Protein AF-0000000086187972 (afdb_homodimer)

Nearest PDB structures (foldseek):
  4a12-assembly1_B  TM=7.871E-01  e=2.211E-07  Staphylococcus aureus
  4a0y-assembly1_B-2  TM=8.046E-01  e=3.165E-07  Staphylococcus aureus
  4a0z-assembly1_B  TM=7.821E-01  e=4.810E-07  Staphylococcus aureus
  3hm0-assembly1_C  TM=7.017E-01  e=1.792E-06  Bartonella henselae
  7qv0-assembly1_A-2  TM=6.941E-01  e=5.254E-06  Candidatus Scalindua brodae

Secondary structure (DSSP, 8-state):
-PPPGGGGS-GGGTT-TTT-TT-TTS-----EEETTEEEEEE---TTSBSSTTBB-HHHHHHHHHHHHHHHHHHHHHHHTT--TTPSSP--EEEEEEEEEE-SPPBTTS-EEEEEEEEEE-SSEEEEEEEEEETTEEEEEEEEEEEEPPGGGT--/-PPPGGGGS-GGGTT-TTT-TT-TTS-----EEETTEEEEEE---TTSBSSTTBB-HHHHHHHHHHHHHHHHHHHHHHHTT--TTPSSP--EEEEEEEEEE-SPPBTTS-EEEEEEEEEE-SSEEEEEEEEEETTEEEEEEEEEEEEPPGGGT--

Organism: NCBI:txid1656884

Radius of gyration: 18.84 Å; Cα contacts (8 Å, |Δi|>4): 802; chains: 2; bounding box: 42×58×38 Å

pLDDT: mean 95.52, std 7.9, range [48.72, 98.94]

Foldseek 3Di:
DDFFLLVQDDLLPLQDQAQRPPPPNHQNWGWDDDDQKIKTKGADDPVQDDPPFFGPVVNVQSNCQVNFQSRLQVVLCVVVVHDRNDPPGFGKHFPDKDKDFAATHGHGAMKMKIKHFPDHDNFWTKIKIFIDDVPDTGMIMITIIGGDDPVVRPD/DDFFLLVLDDLLPLQDQAQRPPPPNHQNWGWDDDDQKIKTKGADDPVQDDPPFFGDVVVVQSNCQVNFQSRLQVVLCVVVVHDRNDPPRFGKHFPDKDKDFAATHGHGAMKMKIKHFPDHDNFWTKIKIFIDDVPDTGMIMITIIGGDDPVVRPD

Sequence (310 aa):
MSDAVQDHYPDETAWCYGCGRLNADGLHVQSRWESDESVARHTPDDKYIAIPGFVYGGLLASLIDCHGTGTAALAAYRAAGREPGTQPPLRFVTASLQVDFLAPTPLGVELVLRARPVEVKERKVVSEIELFAGDQVTVRGRVVAVLAPDAMFERMSDAVQDHYPDETAWCYGCGRLNADGLHVQSRWESDESVARHTPDDKYIAIPGFVYGGLLASLIDCHGTGTAALAAYRAAGREPGTQPPLRFVTASLQVDFLAPTPLGVELVLRARPVEVKERKVVSEIELFAGDQVTVRGRVVAVLAPDAMFER

Solvent-accessible surface area (backbone atoms only — not comparable to full-atom values): 15867 Å² total; per-residue (Å²): 128,67,70,36,52,47,78,42,46,55,78,82,55,17,38,14,21,49,33,8,77,70,26,90,86,33,69,49,47,42,29,21,67,57,85,85,28,30,38,31,65,48,62,60,59,79,71,50,20,25,40,88,65,23,43,24,63,35,57,55,50,22,52,48,50,47,44,32,28,38,42,37,25,53,51,49,26,55,76,69,74,44,61,83,60,47,82,77,74,69,49,43,40,65,43,32,41,36,37,37,47,72,42,90,39,66,53,78,44,62,31,40,36,42,34,35,76,77,40,83,51,96,55,37,25,32,28,41,34,40,30,23,53,78,92,41,70,22,33,40,32,38,29,36,24,30,56,53,60,68,74,76,67,66,114,129,66,70,36,52,47,78,43,47,55,78,82,55,18,37,14,21,50,34,8,75,70,25,90,84,33,68,49,46,42,29,22,67,56,87,85,28,30,40,32,63,48,63,60,59,79,70,48,19,24,39,88,65,23,44,24,64,33,58,56,51,21,52,48,51,47,43,33,29,38,42,36,25,52,50,49,26,56,76,68,72,44,60,82,61,48,83,79,74,68,51,45,42,66,42,32,43,37,38,36,50,73,44,89,40,66,51,76,44,63,32,41,35,41,32,35,78,79,41,82,51,96,54,38,26,33,27,41,34,42,33,24,54,77,93,41,70,21,35,37,32,38,28,36,24,30,56,54,59,66,72,77,67,67,111

InterPro domains:
  IPR006683 Thioesterase domain [PF03061] (53-138)
  IPR029069 HotDog domain superfamily [SSF54637] (6-144)

Structure (mmCIF, N/CA/C/O backbone):
data_AF-0000000086187972-model_v1
#
loop_
_entity.id
_entity.type
_entity.pdbx_description
1 polymer 'PaaI family thioesterase'
#
loop_
_atom_site.group_PDB
_atom_site.id
_atom_site.type_symbol
_atom_site.label_atom_id
_atom_site.label_alt_id
_atom_site.label_comp_id
_atom_site.label_asym_id
_atom_site.label_entity_id
_atom_site.label_seq_id
_atom_site.pdbx_PDB_ins_code
_atom_site.Cartn_x
_at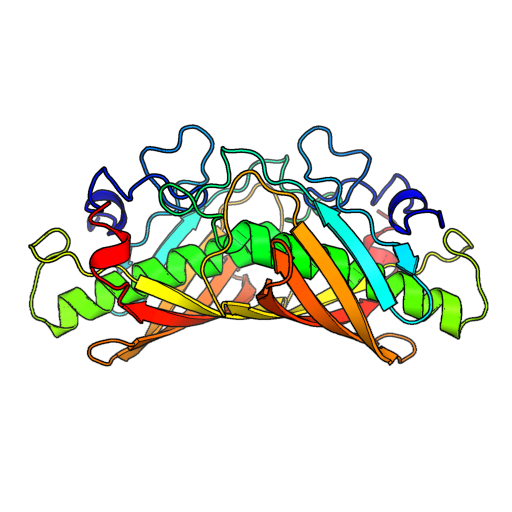om_site.Cartn_y
_atom_site.Cartn_z
_atom_site.occupancy
_atom_site.B_iso_or_equiv
_atom_site.auth_seq_id
_atom_site.auth_comp_id
_atom_site.auth_asym_id
_atom_site.auth_atom_id
_atom_site.pdbx_PDB_model_num
ATOM 1 N N . MET A 1 1 ? 11.031 -18.75 -19.562 1 53.09 1 MET A N 1
ATOM 2 C CA . MET A 1 1 ? 10.633 -18.141 -18.297 1 53.09 1 MET A CA 1
ATOM 3 C C . MET A 1 1 ? 9.273 -18.672 -17.844 1 53.09 1 MET A C 1
ATOM 5 O O . MET A 1 1 ? 8.406 -18.953 -18.688 1 53.09 1 MET A O 1
ATOM 9 N N . SER A 1 2 ? 9.18 -19.156 -16.578 1 73.06 2 SER A N 1
ATOM 10 C CA . SER A 1 2 ? 7.926 -19.719 -16.094 1 73.06 2 SER A CA 1
ATOM 11 C C . SER A 1 2 ? 6.773 -18.734 -16.25 1 73.06 2 SER A C 1
ATOM 13 O O . SER A 1 2 ? 6.992 -17.531 -16.312 1 73.06 2 SER A O 1
ATOM 15 N N . ASP A 1 3 ? 5.598 -19.188 -16.547 1 90.69 3 ASP A N 1
ATOM 16 C CA . ASP A 1 3 ? 4.387 -18.375 -16.609 1 90.69 3 ASP A CA 1
ATOM 17 C C . ASP A 1 3 ? 4.148 -17.641 -15.289 1 90.69 3 ASP A C 1
ATOM 19 O O . ASP A 1 3 ? 4.562 -18.109 -14.227 1 90.69 3 ASP A O 1
ATOM 23 N N . ALA A 1 4 ? 3.676 -16.422 -15.406 1 97.75 4 ALA A N 1
ATOM 24 C CA . ALA A 1 4 ? 3.225 -15.742 -14.195 1 97.75 4 ALA A CA 1
ATOM 25 C C . ALA A 1 4 ? 1.971 -16.391 -13.625 1 97.75 4 ALA A C 1
ATOM 27 O O . ALA A 1 4 ? 1.079 -16.797 -14.375 1 97.75 4 ALA A O 1
ATOM 28 N N . VAL A 1 5 ? 1.931 -16.5 -12.375 1 98.06 5 VAL A N 1
ATOM 29 C CA . VAL A 1 5 ? 0.776 -17.156 -11.758 1 98.06 5 VAL A CA 1
ATOM 30 C C . VAL A 1 5 ? -0.495 -16.375 -12.109 1 98.06 5 VAL A C 1
ATOM 32 O O . VAL A 1 5 ? -1.563 -16.969 -12.266 1 98.06 5 VAL A O 1
ATOM 35 N N . GLN A 1 6 ? -0.402 -15.031 -12.312 1 97.69 6 GLN A N 1
ATOM 36 C CA . GLN A 1 6 ? -1.549 -14.172 -12.586 1 97.69 6 GLN A CA 1
ATOM 37 C C . GLN A 1 6 ? -2.158 -14.484 -13.953 1 97.69 6 GLN A C 1
ATOM 39 O O . GLN A 1 6 ? -3.33 -14.188 -14.195 1 97.69 6 GLN A O 1
ATOM 44 N N . ASP A 1 7 ? -1.386 -15.062 -14.805 1 96.75 7 ASP A N 1
ATOM 45 C CA . ASP A 1 7 ? -1.878 -15.453 -16.125 1 96.75 7 ASP A CA 1
ATOM 46 C C . ASP A 1 7 ? -2.92 -16.562 -16.016 1 96.75 7 ASP A C 1
ATOM 48 O O . ASP A 1 7 ? -3.688 -16.797 -16.953 1 96.75 7 ASP A O 1
ATOM 52 N N . HIS A 1 8 ? -2.914 -17.219 -14.883 1 96.12 8 HIS A N 1
ATOM 53 C CA . HIS A 1 8 ? -3.764 -18.391 -14.727 1 96.12 8 HIS A CA 1
ATOM 54 C C . HIS A 1 8 ? -4.98 -18.078 -13.859 1 96.12 8 HIS A C 1
ATOM 56 O O . HIS A 1 8 ? -5.801 -18.953 -13.594 1 96.12 8 HIS A O 1
ATOM 62 N N . TYR A 1 9 ? -5.039 -16.859 -13.336 1 94.69 9 TYR A N 1
ATOM 63 C CA . TYR A 1 9 ? -6.223 -16.5 -12.57 1 94.69 9 TYR A CA 1
ATOM 64 C C . TYR A 1 9 ? -7.477 -16.578 -13.43 1 94.69 9 TYR A C 1
ATOM 66 O O . TYR A 1 9 ? -7.461 -16.172 -14.594 1 94.69 9 TYR A O 1
ATOM 74 N N . PRO A 1 10 ? -8.578 -17.094 -12.852 1 93 10 PRO A N 1
ATOM 75 C CA . PRO A 1 10 ? -9.828 -17.047 -13.602 1 93 10 PRO A CA 1
ATOM 76 C C . PRO A 1 10 ? -10.211 -15.633 -14.023 1 93 10 PRO A C 1
ATOM 78 O O . PRO A 1 10 ? -9.906 -14.672 -13.312 1 93 10 PRO A O 1
ATOM 81 N N . ASP A 1 11 ? -10.898 -15.555 -15.141 1 93.44 11 ASP A N 1
ATOM 82 C CA . ASP A 1 11 ? -11.266 -14.25 -15.688 1 93.44 11 ASP A CA 1
ATOM 83 C C . ASP A 1 11 ? -12.086 -13.453 -14.68 1 93.44 11 ASP A C 1
ATOM 85 O O . ASP A 1 11 ? -11.953 -12.234 -14.586 1 93.44 11 ASP A O 1
ATOM 89 N N . GLU A 1 12 ? -12.883 -14.125 -13.891 1 90.69 12 GLU A N 1
ATOM 90 C CA . GLU A 1 12 ? -13.789 -13.484 -12.945 1 90.69 12 GLU A CA 1
ATOM 91 C C . GLU A 1 12 ? -13.023 -12.727 -11.867 1 90.69 12 GLU A C 1
ATOM 93 O O . GLU A 1 12 ? -13.555 -11.797 -11.266 1 90.69 12 GLU A O 1
ATOM 98 N N . THR A 1 13 ? -11.734 -13.125 -11.68 1 90.88 13 THR A N 1
ATOM 99 C CA . THR A 1 13 ? -10.992 -12.531 -10.57 1 90.88 13 THR A CA 1
ATOM 100 C C . THR A 1 13 ? -9.695 -11.898 -11.07 1 90.88 13 THR A C 1
ATOM 102 O O . THR A 1 13 ? -8.797 -11.609 -10.281 1 90.88 13 THR A O 1
ATOM 105 N N . ALA A 1 14 ? -9.562 -11.789 -12.375 1 95.81 14 ALA A N 1
ATOM 106 C CA . ALA A 1 14 ? -8.328 -11.258 -12.953 1 95.81 14 ALA A CA 1
ATOM 107 C C . ALA A 1 14 ? -8.453 -9.766 -13.242 1 95.81 14 ALA A C 1
ATOM 109 O O . ALA A 1 14 ? -8.031 -9.289 -14.297 1 95.81 14 ALA A O 1
ATOM 110 N N . TRP A 1 15 ? -9.07 -9.008 -12.258 1 96.62 15 TRP A N 1
ATOM 111 C CA . TRP A 1 15 ? -9.391 -7.605 -12.484 1 96.62 15 TRP A CA 1
ATOM 112 C C . TRP A 1 15 ? -8.672 -6.711 -11.484 1 96.62 15 TRP A C 1
ATOM 114 O O . TRP A 1 15 ? -8.781 -5.484 -11.539 1 96.62 15 TRP A O 1
ATOM 124 N N . CYS A 1 16 ? -7.891 -7.281 -10.625 1 98.06 16 CYS A N 1
ATOM 125 C CA . CYS A 1 16 ? -7.207 -6.516 -9.594 1 98.06 16 CYS A CA 1
ATOM 126 C C . CYS A 1 16 ? -6.371 -5.398 -10.195 1 98.06 16 CYS A C 1
ATOM 128 O O . CYS A 1 16 ? -5.641 -5.617 -11.164 1 98.06 16 CYS A O 1
ATOM 130 N N . TYR A 1 17 ? -6.445 -4.191 -9.625 1 98.69 17 TYR A N 1
ATOM 131 C CA . TYR A 1 17 ? -5.645 -3.07 -10.102 1 98.69 17 TYR A CA 1
ATOM 132 C C . TYR A 1 17 ? -4.16 -3.41 -10.086 1 98.69 17 TYR A C 1
ATOM 134 O O . TYR A 1 17 ? -3.412 -3.008 -10.977 1 98.69 17 TYR A O 1
ATOM 142 N N . GLY A 1 18 ? -3.674 -4.129 -9.109 1 98.62 18 GLY A N 1
ATOM 143 C CA . GLY A 1 18 ? -2.266 -4.453 -8.945 1 98.62 18 GLY A CA 1
ATOM 144 C C . GLY A 1 18 ? -1.78 -5.512 -9.914 1 98.62 18 GLY A C 1
ATOM 145 O O . GLY A 1 18 ? -0.731 -5.355 -10.539 1 98.62 18 GLY A O 1
ATOM 146 N N . CYS A 1 19 ? -2.641 -6.578 -10.078 1 98.62 19 CYS A N 1
ATOM 147 C CA . CYS A 1 19 ? -2.035 -7.711 -10.773 1 98.62 19 CYS A CA 1
ATOM 148 C C . CYS A 1 19 ? -3 -8.305 -11.789 1 98.62 19 CYS A C 1
ATOM 150 O O . CYS A 1 19 ? -2.654 -9.25 -12.5 1 98.62 19 CYS A O 1
ATOM 152 N N . GLY A 1 20 ? -4.176 -7.77 -11.922 1 97.88 20 GLY A N 1
ATOM 153 C CA . GLY A 1 20 ? -5.16 -8.336 -12.828 1 97.88 20 GLY A CA 1
ATOM 154 C C . GLY A 1 20 ? -4.848 -8.062 -14.289 1 97.88 20 GLY A C 1
ATOM 155 O O . GLY A 1 20 ? -4.793 -6.91 -14.711 1 97.88 20 GLY A O 1
ATOM 156 N N . ARG A 1 21 ? -4.754 -9.117 -15.023 1 97.06 21 ARG A N 1
ATOM 157 C CA . ARG A 1 21 ? -4.402 -9 -16.438 1 97.06 21 ARG A CA 1
ATOM 158 C C . ARG A 1 21 ? -5.504 -8.297 -17.219 1 97.06 21 ARG A C 1
ATOM 160 O O . ARG A 1 21 ? -5.25 -7.73 -18.281 1 97.06 21 ARG A O 1
ATOM 167 N N . LEU A 1 22 ? -6.73 -8.219 -16.703 1 97.38 22 LEU A N 1
ATOM 168 C CA . LEU A 1 22 ? -7.867 -7.688 -17.453 1 97.38 22 LEU A CA 1
ATOM 169 C C . LEU A 1 22 ? -8.156 -6.246 -17.047 1 97.38 22 LEU A C 1
ATOM 171 O O . LEU A 1 22 ? -9.047 -5.609 -17.625 1 97.38 22 LEU A O 1
ATOM 175 N N . ASN A 1 23 ? -7.441 -5.719 -16.109 1 98.25 23 ASN A N 1
ATOM 176 C CA . ASN A 1 23 ? -7.57 -4.312 -15.742 1 98.25 23 ASN A CA 1
ATOM 177 C C . ASN A 1 23 ? -6.727 -3.416 -16.641 1 98.25 23 ASN A C 1
ATOM 179 O O . ASN A 1 23 ? -5.504 -3.365 -16.516 1 98.25 23 ASN A O 1
ATOM 183 N N . ALA A 1 24 ? -7.359 -2.662 -17.469 1 97.5 24 ALA A N 1
ATOM 184 C CA . ALA A 1 24 ? -6.641 -1.881 -18.469 1 97.5 24 ALA A CA 1
ATOM 185 C C . ALA A 1 24 ? -5.801 -0.787 -17.828 1 97.5 24 ALA A C 1
ATOM 187 O O . ALA A 1 24 ? -4.781 -0.367 -18.375 1 97.5 24 ALA A O 1
ATOM 188 N N . ASP A 1 25 ? -6.145 -0.415 -16.641 1 97.25 25 ASP A N 1
ATOM 189 C CA . ASP A 1 25 ? -5.465 0.682 -15.953 1 97.25 25 ASP A CA 1
ATOM 190 C C . ASP A 1 25 ? -4.461 0.155 -14.93 1 97.25 25 ASP A C 1
ATOM 192 O O . ASP A 1 25 ? -3.766 0.935 -14.273 1 97.25 25 ASP A O 1
ATOM 196 N N . GLY A 1 26 ? -4.402 -1.157 -14.789 1 98.25 26 GLY A N 1
ATOM 197 C CA . GLY A 1 26 ? -3.725 -1.753 -13.648 1 98.25 26 GLY A CA 1
ATOM 198 C C . GLY A 1 26 ? -2.217 -1.797 -13.805 1 98.25 26 GLY A C 1
ATOM 199 O O . GLY A 1 26 ? -1.685 -1.414 -14.852 1 98.25 26 GLY A O 1
ATOM 200 N N . LEU A 1 27 ? -1.518 -2.266 -12.773 1 98.62 27 LEU A N 1
ATOM 201 C CA . LEU A 1 27 ? -0.063 -2.34 -12.695 1 98.62 27 LEU A CA 1
ATOM 202 C C . LEU A 1 27 ? 0.451 -3.617 -13.352 1 98.62 27 LEU A C 1
ATOM 204 O O . LEU A 1 27 ? 1.628 -3.707 -13.711 1 98.62 27 LEU A O 1
ATOM 208 N N . HIS A 1 28 ? -0.329 -4.625 -13.398 1 98.56 28 HIS A N 1
ATOM 209 C CA . HIS A 1 28 ? -0.061 -5.902 -14.047 1 98.56 28 HIS A CA 1
ATOM 210 C C . HIS A 1 28 ? 1.188 -6.562 -13.477 1 98.56 28 HIS A C 1
ATOM 212 O O . HIS A 1 28 ? 2.051 -7.027 -14.227 1 98.56 28 HIS A O 1
ATOM 218 N N . VAL A 1 29 ? 1.239 -6.59 -12.125 1 98.75 29 VAL A N 1
ATOM 219 C CA . VAL A 1 29 ? 2.305 -7.316 -11.445 1 98.75 29 VAL A CA 1
ATOM 220 C C . VAL A 1 29 ? 2.262 -8.789 -11.844 1 98.75 29 VAL A C 1
ATOM 222 O O . VAL A 1 29 ? 1.192 -9.406 -11.859 1 98.75 29 VAL A O 1
ATOM 225 N N . GLN A 1 30 ? 3.428 -9.367 -12.18 1 98.69 30 GLN A N 1
ATOM 226 C CA . GLN A 1 30 ? 3.576 -10.766 -12.57 1 98.69 30 GLN A CA 1
ATOM 227 C C . GLN A 1 30 ? 4.594 -11.477 -11.68 1 98.69 30 GLN A C 1
ATOM 229 O O . GLN A 1 30 ? 5.742 -11.047 -11.578 1 98.69 30 GLN A O 1
ATOM 234 N N . SER A 1 31 ? 4.148 -12.539 -11.039 1 98.75 31 SER A N 1
ATOM 235 C CA . SER A 1 31 ? 4.996 -13.312 -10.141 1 98.75 31 SER A CA 1
ATOM 236 C C . SER A 1 31 ? 5.371 -14.656 -10.758 1 98.75 31 SER A C 1
ATOM 238 O O . SER A 1 31 ? 4.504 -15.406 -11.203 1 98.75 31 SER A O 1
ATOM 240 N N . ARG A 1 32 ? 6.688 -14.898 -10.766 1 98.38 32 ARG A N 1
ATOM 241 C CA . ARG A 1 32 ? 7.219 -16.141 -11.336 1 98.38 32 ARG A CA 1
ATOM 242 C C . ARG A 1 32 ? 8.195 -16.812 -10.375 1 98.38 32 ARG A C 1
ATOM 244 O O . ARG A 1 32 ? 8.906 -16.125 -9.625 1 98.38 32 ARG A O 1
ATOM 251 N N . TRP A 1 33 ? 8.195 -18.188 -10.531 1 97 33 TRP A N 1
ATOM 252 C CA . TRP A 1 33 ? 9.25 -18.891 -9.805 1 97 33 TRP A CA 1
ATOM 253 C C . TRP A 1 33 ? 10.609 -18.672 -10.461 1 97 33 TRP A C 1
ATOM 255 O O . TRP A 1 33 ? 10.727 -18.734 -11.688 1 97 33 TRP A O 1
ATOM 265 N N . GLU A 1 34 ? 11.516 -18.297 -9.727 1 96.06 34 GLU A N 1
ATOM 266 C CA . GLU A 1 34 ? 12.93 -18.469 -10.039 1 96.06 34 GLU A CA 1
ATOM 267 C C . GLU A 1 34 ? 13.633 -19.328 -8.992 1 96.06 34 GLU A C 1
ATOM 269 O O . GLU A 1 34 ? 14.141 -18.812 -7.996 1 96.06 34 GLU A O 1
ATOM 274 N N . SER A 1 35 ? 13.617 -20.609 -9.305 1 90.19 35 SER A N 1
ATOM 275 C CA . SER A 1 35 ? 14.125 -21.594 -8.367 1 90.19 35 SER A CA 1
ATOM 276 C C . SER A 1 35 ? 13.305 -21.609 -7.078 1 90.19 35 SER A C 1
ATOM 278 O O . SER A 1 35 ? 12.133 -21.984 -7.09 1 90.19 35 SER A O 1
ATOM 280 N N . ASP A 1 36 ? 13.891 -21.172 -5.984 1 90.5 36 ASP A N 1
ATOM 281 C CA . ASP A 1 36 ? 13.195 -21.328 -4.711 1 90.5 36 ASP A CA 1
ATOM 282 C C . ASP A 1 36 ? 12.594 -20 -4.254 1 90.5 36 ASP A C 1
ATOM 284 O O . ASP A 1 36 ? 12.008 -19.906 -3.174 1 90.5 36 ASP A O 1
ATOM 288 N N . GLU A 1 37 ? 12.75 -19.016 -5.09 1 97.44 37 GLU A N 1
ATOM 289 C CA . GLU A 1 37 ? 12.109 -17.734 -4.832 1 97.44 37 GLU A CA 1
ATOM 290 C C . GLU A 1 37 ? 11.203 -17.328 -5.992 1 97.44 37 GLU A C 1
ATOM 292 O O . GLU A 1 37 ? 11.344 -1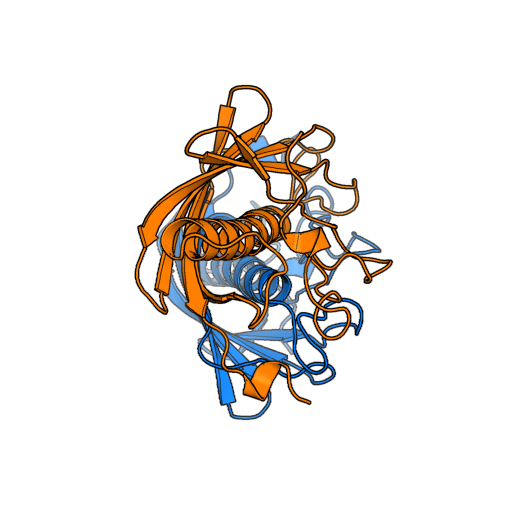7.828 -7.105 1 97.44 37 GLU A O 1
ATOM 297 N N . SER A 1 38 ? 10.234 -16.562 -5.668 1 98.5 38 SER A N 1
ATOM 298 C CA . SER A 1 38 ? 9.484 -15.93 -6.75 1 98.5 38 SER A CA 1
ATOM 299 C C . SER A 1 38 ? 10 -14.523 -7.039 1 98.5 38 SER A C 1
ATOM 301 O O . SER A 1 38 ? 10.57 -13.875 -6.16 1 98.5 38 SER A O 1
ATOM 303 N N . VAL A 1 39 ? 9.852 -14.141 -8.297 1 98.81 39 VAL A N 1
ATOM 304 C CA . VAL A 1 39 ? 10.383 -12.852 -8.734 1 98.81 39 VAL A CA 1
ATOM 305 C C . VAL A 1 39 ? 9.32 -12.102 -9.523 1 98.81 39 VAL A C 1
ATOM 307 O O . VAL A 1 39 ? 8.586 -12.695 -10.32 1 98.81 39 VAL A O 1
ATOM 310 N N . ALA A 1 40 ? 9.188 -10.82 -9.32 1 98.88 40 ALA A N 1
ATOM 311 C CA . ALA A 1 40 ? 8.414 -9.875 -10.133 1 98.88 40 ALA A CA 1
ATOM 312 C C . ALA A 1 40 ? 9.258 -8.656 -10.5 1 98.88 40 ALA A C 1
ATOM 314 O O . ALA A 1 40 ? 10.188 -8.297 -9.773 1 98.88 40 ALA A O 1
ATOM 315 N N . ARG A 1 41 ? 8.938 -8.086 -11.609 1 98.75 41 ARG A N 1
ATOM 316 C CA . ARG A 1 41 ? 9.594 -6.875 -12.094 1 98.75 41 ARG A CA 1
ATOM 317 C C . ARG A 1 41 ? 8.578 -5.805 -12.461 1 98.75 41 ARG A C 1
ATOM 319 O O . ARG A 1 41 ? 7.5 -6.113 -12.977 1 98.75 41 ARG A O 1
ATOM 326 N N . HIS A 1 42 ? 8.922 -4.574 -12.172 1 98.81 42 HIS A N 1
ATOM 327 C CA . HIS A 1 42 ? 8.023 -3.461 -12.445 1 98.81 42 HIS A CA 1
ATOM 328 C C . HIS A 1 42 ? 8.789 -2.158 -12.625 1 98.81 42 HIS A C 1
ATOM 330 O O . HIS A 1 42 ? 9.727 -1.87 -11.875 1 98.81 42 HIS A O 1
ATOM 336 N N . THR A 1 43 ? 8.438 -1.422 -13.617 1 98.69 43 THR A N 1
ATOM 337 C CA . THR A 1 43 ? 8.93 -0.057 -13.781 1 98.69 43 THR A CA 1
ATOM 338 C C . THR A 1 43 ? 7.809 0.95 -13.539 1 98.69 43 THR A C 1
ATOM 340 O O . THR A 1 43 ? 6.883 1.062 -14.344 1 98.69 43 THR A O 1
ATOM 343 N N . PRO A 1 44 ? 7.926 1.637 -12.445 1 98.19 44 PRO A N 1
ATOM 344 C CA . PRO A 1 44 ? 6.844 2.566 -12.109 1 98.19 44 PRO A CA 1
ATOM 345 C C . PRO A 1 44 ? 6.691 3.688 -13.141 1 98.19 44 PRO A C 1
ATOM 347 O O . PRO A 1 44 ? 7.691 4.207 -13.641 1 98.19 44 PRO A O 1
ATOM 350 N N . ASP A 1 45 ? 5.449 4.039 -13.453 1 97.31 45 ASP A N 1
ATOM 351 C CA . ASP A 1 45 ? 5.164 5.262 -14.203 1 97.31 45 ASP A CA 1
ATOM 352 C C . ASP A 1 45 ? 5.527 6.5 -13.383 1 97.31 45 ASP A C 1
ATOM 354 O O . ASP A 1 45 ? 5.488 6.473 -12.156 1 97.31 45 ASP A O 1
ATOM 358 N N . ASP A 1 46 ? 5.738 7.625 -14.055 1 96.88 46 ASP A N 1
ATOM 359 C CA . ASP A 1 46 ? 6.164 8.867 -13.422 1 96.88 46 ASP A CA 1
ATOM 360 C C . ASP A 1 46 ? 5.09 9.398 -12.477 1 96.88 46 ASP A C 1
ATOM 362 O O . ASP A 1 46 ? 5.395 10.094 -11.5 1 96.88 46 ASP A O 1
ATOM 366 N N . LYS A 1 47 ? 3.881 9.062 -12.773 1 97.62 47 LYS A N 1
ATOM 367 C CA . LYS A 1 47 ? 2.791 9.602 -11.969 1 97.62 47 LYS A CA 1
ATOM 368 C C . LYS A 1 47 ? 2.848 9.062 -10.539 1 97.62 47 LYS A C 1
ATOM 370 O O . LYS A 1 47 ? 2.26 9.641 -9.625 1 97.62 47 LYS A O 1
ATOM 375 N N . TYR A 1 48 ? 3.584 7.914 -10.328 1 98.31 48 TYR A N 1
ATOM 376 C CA . TYR A 1 48 ? 3.686 7.316 -9.008 1 98.31 48 TYR A CA 1
ATOM 377 C C . TYR A 1 48 ? 4.855 7.906 -8.227 1 98.31 48 TYR A C 1
ATOM 379 O O . TYR A 1 48 ? 5.68 7.172 -7.684 1 98.31 48 TYR A O 1
ATOM 387 N N . ILE A 1 49 ? 4.879 9.227 -8.188 1 97.19 49 ILE A N 1
ATOM 388 C CA . ILE A 1 49 ? 5.93 10.008 -7.551 1 97.19 49 ILE A CA 1
ATOM 389 C C . ILE A 1 49 ? 5.551 10.297 -6.102 1 97.19 49 ILE A C 1
ATOM 391 O O . ILE A 1 49 ? 4.375 10.508 -5.789 1 97.19 49 ILE A O 1
ATOM 395 N N . ALA A 1 50 ? 6.52 10.227 -5.129 1 94.94 50 ALA A N 1
ATOM 396 C CA . ALA A 1 50 ? 6.398 10.781 -3.783 1 94.94 50 ALA A CA 1
ATOM 397 C C . ALA A 1 50 ? 6.867 12.227 -3.742 1 94.94 50 ALA A C 1
ATOM 399 O O . ALA A 1 50 ? 6.051 13.156 -3.764 1 94.94 50 ALA A O 1
ATOM 400 N N . ILE A 1 51 ? 8.07 12.438 -3.707 1 91.56 51 ILE A N 1
ATOM 401 C CA . ILE A 1 51 ? 8.812 13.672 -3.967 1 91.56 51 ILE A CA 1
ATOM 402 C C . ILE A 1 51 ? 9.672 13.5 -5.219 1 91.56 51 ILE A C 1
ATOM 404 O O . ILE A 1 51 ? 9.875 12.383 -5.688 1 91.56 51 ILE A O 1
ATOM 408 N N . PRO A 1 52 ? 10.055 14.586 -5.816 1 89.75 52 PRO A N 1
ATOM 409 C CA . PRO A 1 52 ? 10.812 14.477 -7.066 1 89.75 52 PRO A CA 1
ATOM 410 C C . PRO A 1 52 ? 11.969 13.484 -6.973 1 89.75 52 PRO A C 1
ATOM 412 O O . PRO A 1 52 ? 12.797 13.578 -6.066 1 89.75 52 PRO A O 1
ATOM 415 N N . GLY A 1 53 ? 11.852 12.445 -7.879 1 93.12 53 GLY A N 1
ATOM 416 C CA . GLY A 1 53 ? 12.945 11.5 -8.016 1 93.12 53 GLY A CA 1
ATOM 417 C C . GLY A 1 53 ? 12.68 10.18 -7.32 1 93.12 53 GLY A C 1
ATOM 418 O O . GLY A 1 53 ? 13.43 9.219 -7.5 1 93.12 53 GLY A O 1
ATOM 419 N N . PHE A 1 54 ? 11.578 10.133 -6.582 1 96.81 54 PHE A N 1
ATOM 420 C CA . PHE A 1 54 ? 11.422 8.914 -5.789 1 96.81 54 PHE A CA 1
ATOM 421 C C . PHE A 1 54 ? 10 8.391 -5.879 1 96.81 54 PHE A C 1
ATOM 423 O O . PHE A 1 54 ? 9.055 9.164 -6.027 1 96.81 54 PHE A O 1
ATOM 430 N N . VAL A 1 55 ? 9.844 7.074 -5.754 1 98.44 55 VAL A N 1
ATOM 431 C CA . VAL A 1 55 ? 8.57 6.367 -5.867 1 98.44 55 VAL A CA 1
ATOM 432 C C . VAL A 1 55 ? 7.777 6.527 -4.57 1 98.44 55 VAL A C 1
ATOM 434 O O . VAL A 1 55 ? 8.336 6.43 -3.477 1 98.44 55 VAL A O 1
ATOM 437 N N . TYR A 1 56 ? 6.469 6.836 -4.691 1 97 56 TYR A N 1
ATOM 438 C CA . TYR A 1 56 ? 5.656 6.984 -3.49 1 97 56 TYR A CA 1
ATOM 439 C C . TYR A 1 56 ? 5.43 5.637 -2.816 1 97 56 TYR A C 1
ATOM 441 O O . TYR A 1 56 ? 5.312 4.609 -3.49 1 97 56 TYR A O 1
ATOM 449 N N . GLY A 1 57 ? 5.395 5.582 -1.525 1 98.25 57 GLY A N 1
ATOM 450 C CA . GLY A 1 57 ? 5.379 4.379 -0.707 1 98.25 57 GLY A CA 1
ATOM 451 C C . GLY A 1 57 ? 4.18 3.49 -0.972 1 98.25 57 GLY A C 1
ATOM 452 O O . GLY A 1 57 ? 4.27 2.266 -0.857 1 98.25 57 GLY A O 1
ATOM 453 N N . GLY A 1 58 ? 3.066 4.078 -1.269 1 98.62 58 GLY A N 1
ATOM 454 C CA . GLY A 1 58 ? 1.865 3.305 -1.543 1 98.62 58 GLY A CA 1
ATOM 455 C C . GLY A 1 58 ? 2.031 2.332 -2.695 1 98.62 58 GLY A C 1
ATOM 456 O O . GLY A 1 58 ? 1.519 1.213 -2.648 1 98.62 58 GLY A O 1
ATOM 457 N N . LEU A 1 59 ? 2.699 2.766 -3.781 1 98.75 59 LEU A N 1
ATOM 458 C CA . LEU A 1 59 ? 2.967 1.851 -4.883 1 98.75 59 LEU A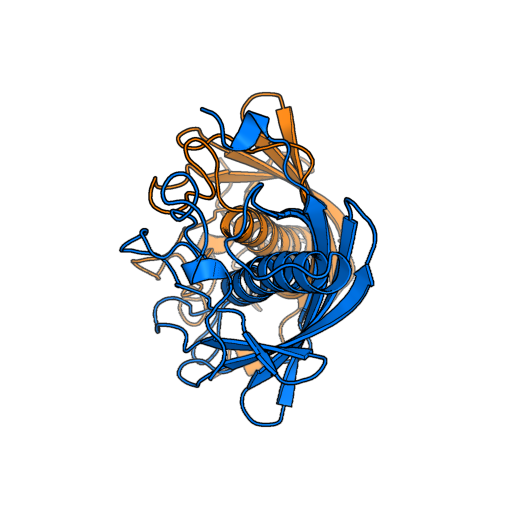 CA 1
ATOM 459 C C . LEU A 1 59 ? 3.861 0.701 -4.434 1 98.75 59 LEU A C 1
ATOM 461 O O . LEU A 1 59 ? 3.615 -0.456 -4.781 1 98.75 59 LEU A O 1
ATOM 465 N N . LEU A 1 60 ? 4.875 1.051 -3.658 1 98.94 60 LEU A N 1
ATOM 466 C CA . LEU A 1 60 ? 5.785 0.022 -3.168 1 98.94 60 LEU A CA 1
ATOM 467 C C . LEU A 1 60 ? 5.043 -1.005 -2.322 1 98.94 60 LEU A C 1
ATOM 469 O O . LEU A 1 60 ? 5.25 -2.211 -2.475 1 98.94 60 LEU A O 1
ATOM 473 N N . ALA A 1 61 ? 4.16 -0.535 -1.455 1 98.94 61 ALA A N 1
ATOM 474 C CA . ALA A 1 61 ? 3.324 -1.43 -0.659 1 98.94 61 ALA A CA 1
ATOM 475 C C . ALA A 1 61 ? 2.439 -2.293 -1.554 1 98.94 61 ALA A C 1
ATOM 477 O O . ALA A 1 61 ? 2.26 -3.486 -1.295 1 98.94 61 ALA A O 1
ATOM 478 N N . SER A 1 62 ? 1.88 -1.72 -2.578 1 98.88 62 SER A N 1
ATOM 479 C CA . SER A 1 62 ? 1.024 -2.428 -3.525 1 98.88 62 SER A CA 1
ATOM 480 C C . SER A 1 62 ? 1.782 -3.555 -4.219 1 98.88 62 SER A C 1
ATOM 482 O O . SER A 1 62 ? 1.263 -4.664 -4.359 1 98.88 62 SER A O 1
ATOM 484 N N . LEU A 1 63 ? 3.002 -3.215 -4.676 1 98.94 63 LEU A N 1
ATOM 485 C CA . LEU A 1 63 ? 3.818 -4.215 -5.355 1 98.94 63 LEU A CA 1
ATOM 486 C C . LEU A 1 63 ? 4.133 -5.383 -4.426 1 98.94 63 LEU A C 1
ATOM 488 O O . LEU A 1 63 ? 4.027 -6.547 -4.824 1 98.94 63 LEU A O 1
ATOM 492 N N . ILE A 1 64 ? 4.488 -5.055 -3.166 1 98.94 64 ILE A N 1
ATOM 493 C CA . ILE A 1 64 ? 4.77 -6.086 -2.172 1 98.94 64 ILE A CA 1
ATOM 494 C C . ILE A 1 64 ? 3.518 -6.93 -1.935 1 98.94 64 ILE A C 1
ATOM 496 O O . ILE A 1 64 ? 3.588 -8.156 -1.896 1 98.94 64 ILE A O 1
ATOM 500 N N . ASP A 1 65 ? 2.383 -6.309 -1.807 1 98.94 65 ASP A N 1
ATOM 501 C CA . ASP A 1 65 ? 1.116 -6.98 -1.533 1 98.94 65 ASP A CA 1
ATOM 502 C C . ASP A 1 65 ? 0.764 -7.961 -2.648 1 98.94 65 ASP A C 1
ATOM 504 O O . ASP A 1 65 ? 0.62 -9.164 -2.404 1 98.94 65 ASP A O 1
ATOM 508 N N . CYS A 1 66 ? 0.713 -7.473 -3.877 1 98.88 66 CYS A N 1
ATOM 509 C CA . CYS A 1 66 ? 0.296 -8.297 -5.004 1 98.88 66 CYS A CA 1
ATOM 510 C C . CYS A 1 66 ? 1.31 -9.398 -5.277 1 98.88 66 CYS A C 1
ATOM 512 O O . CYS A 1 66 ? 0.932 -10.539 -5.562 1 98.88 66 CYS A O 1
ATOM 514 N N . HIS A 1 67 ? 2.621 -9.102 -5.18 1 98.94 67 HIS A N 1
ATOM 515 C CA . HIS A 1 67 ? 3.633 -10.133 -5.344 1 98.94 67 HIS A CA 1
ATOM 516 C C . HIS A 1 67 ? 3.549 -11.164 -4.219 1 98.94 67 HIS A C 1
ATOM 518 O O . HIS A 1 67 ? 3.783 -12.359 -4.445 1 98.94 67 HIS A O 1
ATOM 524 N N . GLY A 1 68 ? 3.266 -10.703 -3.023 1 98.88 68 GLY A N 1
ATOM 525 C CA . GLY A 1 68 ? 3.107 -11.609 -1.896 1 98.88 68 GLY A CA 1
ATOM 526 C C . GLY A 1 68 ? 1.978 -12.602 -2.082 1 98.88 68 GLY A C 1
ATOM 527 O O . GLY A 1 68 ? 2.152 -13.805 -1.845 1 98.88 68 GLY A O 1
ATOM 528 N N . THR A 1 69 ? 0.823 -12.117 -2.512 1 98.56 69 THR A N 1
ATOM 529 C CA . THR A 1 69 ? -0.304 -13.023 -2.725 1 98.56 69 THR A CA 1
ATOM 530 C C . THR A 1 69 ? -0.039 -13.945 -3.91 1 98.56 69 THR A C 1
ATOM 532 O O . THR A 1 69 ? -0.436 -15.109 -3.893 1 98.56 69 THR A O 1
ATOM 535 N N . GLY A 1 70 ? 0.613 -13.383 -4.965 1 98.44 70 GLY A N 1
ATOM 536 C CA . GLY A 1 70 ? 1.034 -14.25 -6.055 1 98.44 70 GLY A CA 1
ATOM 537 C C . GLY A 1 70 ? 1.979 -15.352 -5.609 1 98.44 70 GLY A C 1
ATOM 538 O O . GLY A 1 70 ? 1.839 -16.5 -6.027 1 98.44 70 GLY A O 1
ATOM 539 N N . THR A 1 71 ? 2.932 -14.992 -4.785 1 98.69 71 THR A N 1
ATOM 540 C CA . THR A 1 71 ? 3.883 -15.953 -4.23 1 98.69 71 THR A CA 1
ATOM 541 C C . THR A 1 71 ? 3.158 -17.016 -3.414 1 98.69 71 THR A C 1
ATOM 543 O O . THR A 1 71 ? 3.504 -18.203 -3.486 1 98.69 71 THR A O 1
ATOM 546 N N . ALA A 1 72 ? 2.189 -16.594 -2.646 1 98.69 72 ALA A N 1
ATOM 547 C CA . ALA A 1 72 ? 1.401 -17.531 -1.849 1 98.69 72 ALA A CA 1
ATOM 548 C C . ALA A 1 72 ? 0.718 -18.562 -2.736 1 98.69 72 ALA A C 1
ATOM 550 O O . ALA A 1 72 ? 0.742 -19.766 -2.438 1 98.69 72 ALA A O 1
ATOM 551 N N . ALA A 1 73 ? 0.116 -18.094 -3.805 1 97.88 73 ALA A N 1
ATOM 552 C CA . ALA A 1 73 ? -0.527 -19.016 -4.742 1 97.88 73 ALA A CA 1
ATOM 553 C C . ALA A 1 73 ? 0.483 -20 -5.324 1 97.88 73 ALA A C 1
ATOM 555 O O . ALA A 1 73 ? 0.241 -21.203 -5.344 1 97.88 73 ALA A O 1
ATOM 556 N N . LEU A 1 74 ? 1.628 -19.453 -5.801 1 98 74 LEU A N 1
ATOM 557 C CA . LEU A 1 74 ? 2.684 -20.297 -6.352 1 98 74 LEU A CA 1
ATOM 558 C C . LEU A 1 74 ? 3.1 -21.359 -5.348 1 98 74 LEU A C 1
ATOM 560 O O . LEU A 1 74 ? 3.189 -22.547 -5.691 1 98 74 LEU A O 1
ATOM 564 N N . ALA A 1 75 ? 3.342 -20.953 -4.16 1 98.25 75 ALA A N 1
ATOM 565 C CA . ALA A 1 75 ? 3.795 -21.859 -3.107 1 98.25 75 ALA A CA 1
ATOM 566 C C . ALA A 1 75 ? 2.748 -22.938 -2.818 1 98.25 75 ALA A C 1
ATOM 568 O O . ALA A 1 75 ? 3.086 -24.109 -2.615 1 98.25 75 ALA A O 1
ATOM 569 N N . ALA A 1 76 ? 1.504 -22.531 -2.766 1 97.81 76 ALA A N 1
ATOM 570 C CA . ALA A 1 76 ? 0.417 -23.469 -2.484 1 97.81 76 ALA A CA 1
ATOM 571 C C . ALA A 1 76 ? 0.3 -24.531 -3.582 1 97.81 76 ALA A C 1
ATOM 573 O O . ALA A 1 76 ? 0.136 -25.719 -3.295 1 97.81 76 ALA A O 1
ATOM 574 N N . TYR A 1 77 ? 0.359 -24.094 -4.836 1 96.75 77 TYR A N 1
ATOM 575 C CA . TYR A 1 77 ? 0.328 -25.047 -5.941 1 96.75 77 TYR A CA 1
ATOM 576 C C . TYR A 1 77 ? 1.483 -26.031 -5.84 1 96.75 77 TYR A C 1
ATOM 578 O O . TYR A 1 77 ? 1.292 -27.234 -6.004 1 96.75 77 TYR A O 1
ATOM 586 N N . ARG A 1 78 ? 2.656 -25.516 -5.625 1 96.69 78 ARG A N 1
ATOM 587 C CA . ARG A 1 78 ? 3.832 -26.359 -5.504 1 96.69 78 ARG A CA 1
ATOM 588 C C . ARG A 1 78 ? 3.668 -27.359 -4.363 1 96.69 78 ARG A C 1
ATOM 590 O O . ARG A 1 78 ? 3.965 -28.547 -4.52 1 96.69 78 ARG A O 1
ATOM 597 N N . ALA A 1 79 ? 3.23 -26.938 -3.25 1 96.94 79 ALA A N 1
ATOM 598 C CA . ALA A 1 79 ? 3.037 -27.797 -2.082 1 96.94 79 ALA A CA 1
ATOM 599 C C . ALA A 1 79 ? 2.018 -28.906 -2.373 1 96.94 79 ALA A C 1
ATOM 601 O O . ALA A 1 79 ? 2.135 -30.016 -1.857 1 96.94 79 ALA A O 1
ATOM 602 N N . ALA A 1 80 ? 1.049 -28.578 -3.199 1 96.38 80 ALA A N 1
ATOM 603 C CA . ALA A 1 80 ? -0.024 -29.516 -3.521 1 96.38 80 ALA A CA 1
ATOM 604 C C . ALA A 1 80 ? 0.37 -30.422 -4.684 1 96.38 80 ALA A C 1
ATOM 606 O O . ALA A 1 80 ? -0.388 -31.328 -5.066 1 96.38 80 ALA A O 1
ATOM 607 N N . GLY A 1 81 ? 1.518 -30.109 -5.246 1 96.75 81 GLY A N 1
ATOM 608 C CA . GLY A 1 81 ? 1.938 -30.875 -6.414 1 96.75 81 GLY A CA 1
ATOM 609 C C . GLY A 1 81 ? 1.087 -30.594 -7.641 1 96.75 81 GLY A C 1
ATOM 610 O O . GLY A 1 81 ? 0.832 -31.5 -8.438 1 96.75 81 GLY A O 1
ATOM 611 N N . ARG A 1 82 ? 0.598 -29.391 -7.688 1 96 82 ARG A N 1
ATOM 612 C CA . ARG A 1 82 ? -0.286 -28.984 -8.773 1 96 82 ARG A CA 1
ATOM 613 C C . ARG A 1 82 ? 0.35 -27.875 -9.609 1 96 82 ARG A C 1
ATOM 615 O O . ARG A 1 82 ? 1.193 -27.125 -9.117 1 96 82 ARG A O 1
ATOM 622 N N . GLU A 1 83 ? -0.097 -27.766 -10.828 1 95.38 83 GLU A N 1
ATOM 623 C CA . GLU A 1 83 ? 0.316 -26.656 -11.688 1 95.38 83 GLU A CA 1
ATOM 624 C C . GLU A 1 83 ? -0.632 -25.469 -11.555 1 95.38 83 GLU A C 1
ATOM 626 O O . GLU A 1 83 ? -1.847 -25.656 -11.445 1 95.38 83 GLU A O 1
ATOM 631 N N . PRO A 1 84 ? -0.035 -24.281 -11.578 1 95 84 PRO A N 1
ATOM 632 C CA . PRO A 1 84 ? -0.929 -23.125 -11.586 1 95 84 PRO A CA 1
ATOM 633 C C . PRO A 1 84 ? -2.004 -23.219 -12.664 1 95 84 PRO A C 1
ATOM 635 O O . PRO A 1 84 ? -1.724 -23.656 -13.789 1 95 84 PRO A O 1
ATOM 638 N N . GLY A 1 85 ? -3.221 -22.844 -12.266 1 91.75 85 GLY A N 1
ATOM 639 C CA . GLY A 1 85 ? -4.316 -22.875 -13.227 1 91.75 85 GLY A CA 1
ATOM 640 C C . GLY A 1 85 ? -5.203 -24.094 -13.078 1 91.75 85 GLY A C 1
ATOM 641 O O . GLY A 1 85 ? -6.305 -24.141 -13.625 1 91.75 85 GLY A O 1
ATOM 642 N N . THR A 1 86 ? -4.66 -25.156 -12.461 1 94.56 86 THR A N 1
ATOM 643 C CA . THR A 1 86 ? -5.496 -26.344 -12.234 1 94.56 86 THR A CA 1
ATOM 644 C C . THR A 1 86 ? -6.621 -26.031 -11.25 1 94.56 86 THR A C 1
ATOM 646 O O . THR A 1 86 ? -6.52 -25.078 -10.469 1 94.56 86 THR A O 1
ATOM 649 N N . GLN A 1 87 ? -7.68 -26.797 -11.328 1 92.56 87 GLN A N 1
ATOM 650 C CA . GLN A 1 87 ? -8.859 -26.562 -10.508 1 92.56 87 GLN A CA 1
ATOM 651 C C . GLN A 1 87 ? -8.836 -27.422 -9.242 1 92.56 87 GLN A C 1
ATOM 653 O O . GLN A 1 87 ? -8.367 -28.562 -9.273 1 92.56 87 GLN A O 1
ATOM 658 N N . PRO A 1 88 ? -9.367 -26.953 -8.102 1 92.06 88 PRO A N 1
ATOM 659 C CA . PRO A 1 88 ? -9.859 -25.594 -7.871 1 92.06 88 PRO A CA 1
ATOM 660 C C . PRO A 1 88 ? -8.734 -24.578 -7.762 1 92.06 88 PRO A C 1
ATOM 662 O O . PRO A 1 88 ? -7.617 -24.922 -7.352 1 92.06 88 PRO A O 1
ATOM 665 N N . PRO A 1 89 ? -9.023 -23.359 -8.18 1 92.75 89 PRO A N 1
ATOM 666 C CA . PRO A 1 89 ? -7.961 -22.359 -8.125 1 92.75 89 PRO A CA 1
ATOM 667 C C . PRO A 1 89 ? -7.488 -22.062 -6.707 1 92.75 89 PRO A C 1
ATOM 669 O O . PRO A 1 89 ? -8.297 -22.047 -5.773 1 92.75 89 PRO A O 1
ATOM 672 N N . LEU A 1 90 ? -6.219 -21.891 -6.547 1 94.25 90 LEU A N 1
ATOM 673 C CA . LEU A 1 90 ? -5.645 -21.453 -5.281 1 94.25 90 LEU A CA 1
ATOM 674 C C . LEU A 1 90 ? -5.332 -19.969 -5.309 1 94.25 90 LEU A C 1
ATOM 676 O O . LEU A 1 90 ? -4.242 -19.562 -5.727 1 94.25 90 LEU A O 1
ATOM 680 N N . ARG A 1 91 ? -6.363 -19.203 -4.906 1 94.44 91 ARG A N 1
ATOM 681 C CA . ARG A 1 91 ? -6.262 -17.75 -4.82 1 94.44 91 ARG A CA 1
ATOM 682 C C . ARG A 1 91 ? -6.188 -17.281 -3.367 1 94.44 91 ARG A C 1
ATOM 684 O O . ARG A 1 91 ? -6.918 -17.781 -2.512 1 94.44 91 ARG A O 1
ATOM 691 N N . PHE A 1 92 ? -5.316 -16.375 -3.164 1 96.69 92 PHE A N 1
ATOM 692 C CA . PHE A 1 92 ? -5.098 -15.898 -1.804 1 96.69 92 PHE A CA 1
ATOM 693 C C . PHE A 1 92 ? -5.438 -14.422 -1.689 1 96.69 92 PHE A C 1
ATOM 695 O O . PHE A 1 92 ? -5.316 -13.672 -2.664 1 96.69 92 PHE A O 1
ATOM 702 N N . VAL A 1 93 ? -5.895 -13.977 -0.515 1 96.88 93 VAL A N 1
ATOM 703 C CA . VAL A 1 93 ? -6.113 -12.578 -0.157 1 96.88 93 VAL A CA 1
ATOM 704 C C . VAL A 1 93 ? -5.238 -12.211 1.041 1 96.88 93 VAL A C 1
ATOM 706 O O . VAL A 1 93 ? -4.859 -13.078 1.83 1 96.88 93 VAL A O 1
ATOM 709 N N . THR A 1 94 ? -4.938 -10.992 1.092 1 98.44 94 THR A N 1
ATOM 710 C CA . THR A 1 94 ? -4.016 -10.531 2.127 1 98.44 94 THR A CA 1
ATOM 711 C C . THR A 1 94 ? -4.738 -10.383 3.463 1 98.44 94 THR A C 1
ATOM 713 O O . THR A 1 94 ? -5.77 -9.711 3.543 1 98.44 94 THR A O 1
ATOM 716 N N . ALA A 1 95 ? -4.23 -11.039 4.453 1 98.75 95 ALA A N 1
ATOM 717 C CA . ALA A 1 95 ? -4.719 -10.836 5.812 1 98.75 95 ALA A CA 1
ATOM 718 C C . ALA A 1 95 ? -3.949 -9.711 6.508 1 98.75 95 ALA A C 1
ATOM 720 O O . ALA A 1 95 ? -4.539 -8.891 7.215 1 98.75 95 ALA A O 1
ATOM 721 N N . SER A 1 96 ? -2.627 -9.75 6.297 1 98.88 96 SER A N 1
ATOM 722 C CA . SER A 1 96 ? -1.783 -8.711 6.879 1 98.88 96 SER A CA 1
ATOM 723 C C . SER A 1 96 ? -0.609 -8.383 5.965 1 98.88 96 SER A C 1
ATOM 725 O O . SER A 1 96 ? -0.093 -9.25 5.262 1 98.88 96 SER A O 1
ATOM 727 N N . LEU A 1 97 ? -0.227 -7.148 5.988 1 98.94 97 LEU A N 1
ATOM 728 C CA . LEU A 1 97 ? 0.864 -6.59 5.199 1 98.94 97 LEU A CA 1
ATOM 729 C C . LEU A 1 97 ? 1.769 -5.715 6.059 1 98.94 97 LEU A C 1
ATOM 731 O O . LEU A 1 97 ? 1.299 -4.773 6.699 1 98.94 97 LEU A O 1
ATOM 735 N N . GLN A 1 98 ? 3.021 -6.086 6.113 1 98.94 98 GLN A N 1
ATOM 736 C CA . GLN A 1 98 ? 4.047 -5.27 6.762 1 98.94 98 GLN A CA 1
ATOM 737 C C . GLN A 1 98 ? 5.098 -4.816 5.754 1 98.94 98 GLN A C 1
ATOM 739 O O . GLN A 1 98 ? 5.621 -5.625 4.984 1 98.94 98 GLN A O 1
ATOM 744 N N . VAL A 1 99 ? 5.367 -3.539 5.754 1 98.94 99 VAL A N 1
ATOM 745 C CA . VAL A 1 99 ? 6.355 -2.975 4.844 1 98.94 99 VAL A CA 1
ATOM 746 C C . VAL A 1 99 ? 7.324 -2.082 5.621 1 98.94 99 VAL A C 1
ATOM 748 O O . VAL A 1 99 ? 6.898 -1.19 6.359 1 98.94 99 VAL A O 1
ATOM 751 N N . ASP A 1 100 ? 8.562 -2.334 5.484 1 98.94 100 ASP A N 1
ATOM 752 C CA . ASP A 1 100 ? 9.617 -1.472 6.008 1 98.94 100 ASP A CA 1
ATOM 753 C C . ASP A 1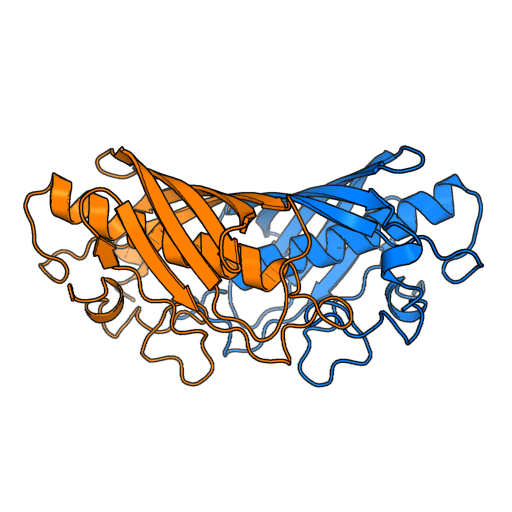 100 ? 10.32 -0.724 4.879 1 98.94 100 ASP A C 1
ATOM 755 O O . ASP A 1 100 ? 10.898 -1.344 3.98 1 98.94 100 ASP A O 1
ATOM 759 N N . PHE A 1 101 ? 10.234 0.572 4.949 1 98.81 101 PHE A N 1
ATOM 760 C CA . PHE A 1 101 ? 10.875 1.428 3.959 1 98.81 101 PHE A CA 1
ATOM 761 C C . PHE A 1 101 ? 12.289 1.791 4.395 1 98.81 101 PHE A C 1
ATOM 763 O O . PHE A 1 101 ? 12.477 2.654 5.254 1 98.81 101 PHE A O 1
ATOM 770 N N . LEU A 1 102 ? 13.289 1.198 3.721 1 98.75 102 LEU A N 1
ATOM 771 C CA . LEU A 1 102 ? 14.664 1.21 4.215 1 98.75 102 LEU A CA 1
ATOM 772 C C . LEU A 1 102 ? 15.445 2.373 3.611 1 98.75 102 LEU A C 1
ATOM 774 O O . LEU A 1 102 ? 16.375 2.895 4.238 1 98.75 102 LEU A O 1
ATOM 778 N N . ALA A 1 103 ? 15.164 2.73 2.396 1 97.56 103 ALA A N 1
ATOM 779 C CA . ALA A 1 103 ? 15.797 3.814 1.651 1 97.56 103 ALA A CA 1
ATOM 780 C C . ALA A 1 103 ? 14.875 4.344 0.556 1 97.56 103 ALA A C 1
ATOM 782 O O . ALA A 1 103 ? 13.977 3.635 0.097 1 97.56 103 ALA A O 1
ATOM 783 N N . PRO A 1 104 ? 15.055 5.645 0.197 1 96.88 104 PRO A N 1
ATOM 784 C CA . PRO A 1 104 ? 14.258 6.145 -0.927 1 96.88 104 PRO A CA 1
ATOM 785 C C . PRO A 1 104 ? 14.414 5.289 -2.184 1 96.88 104 PRO A C 1
ATOM 787 O O . PRO A 1 104 ? 15.523 4.891 -2.529 1 96.88 104 PRO A O 1
ATOM 790 N N . THR A 1 105 ? 13.32 4.934 -2.801 1 98.56 105 THR A N 1
ATOM 791 C CA . THR A 1 105 ? 13.312 4.152 -4.031 1 98.56 105 THR A CA 1
ATOM 792 C C . THR A 1 105 ? 13.305 5.07 -5.254 1 98.56 105 THR A C 1
ATOM 794 O O . THR A 1 105 ? 12.383 5.871 -5.426 1 98.56 105 THR A O 1
ATOM 797 N N . PRO A 1 106 ? 14.281 4.934 -6.133 1 97.94 106 PRO A N 1
ATOM 798 C CA . PRO A 1 106 ? 14.336 5.855 -7.266 1 97.94 106 PRO A CA 1
ATOM 799 C C . PRO A 1 106 ? 13.219 5.609 -8.281 1 97.94 106 PRO A C 1
ATOM 801 O O . PRO A 1 106 ? 12.844 4.461 -8.523 1 97.94 106 PRO A O 1
ATOM 804 N N . LEU A 1 107 ? 12.742 6.68 -8.82 1 97 107 LEU A N 1
ATOM 805 C CA . LEU A 1 107 ? 11.75 6.637 -9.891 1 97 107 LEU A CA 1
ATOM 806 C C . LEU A 1 107 ? 12.414 6.441 -11.25 1 97 107 LEU A C 1
ATOM 808 O O . LEU A 1 107 ? 13.562 6.852 -11.445 1 97 107 LEU A O 1
ATOM 812 N N . GLY A 1 108 ? 11.695 5.738 -12.141 1 94.44 108 GLY A N 1
ATOM 813 C CA . GLY A 1 108 ? 12.148 5.629 -13.523 1 94.44 108 GLY A CA 1
ATOM 814 C C . GLY A 1 108 ? 13.086 4.457 -13.75 1 94.44 108 GLY A C 1
ATOM 815 O O . GLY A 1 108 ? 13.695 4.344 -14.812 1 94.44 108 GLY A O 1
ATOM 816 N N . VAL A 1 109 ? 13.25 3.627 -12.836 1 97.81 109 VAL A N 1
ATOM 817 C CA . VAL A 1 109 ? 14.094 2.449 -13 1 97.81 109 VAL A CA 1
ATOM 818 C C . VAL A 1 109 ? 13.273 1.185 -12.773 1 97.81 109 VAL A C 1
ATOM 820 O O . VAL A 1 109 ? 12.195 1.237 -12.164 1 97.81 109 VAL A O 1
ATOM 823 N N . GLU A 1 110 ? 13.766 0.131 -13.289 1 98.75 110 GLU A N 1
ATOM 824 C CA . GLU A 1 110 ? 13.109 -1.145 -13.023 1 9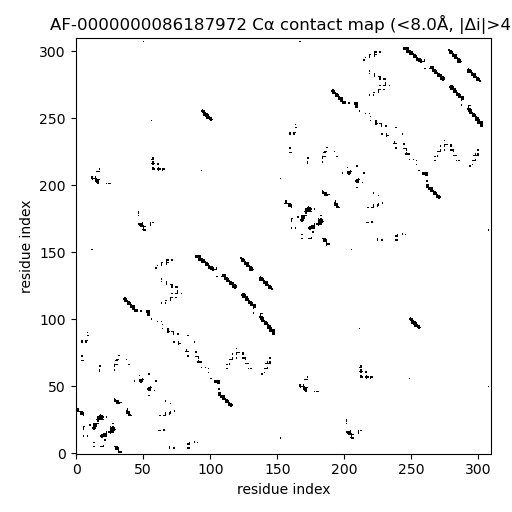8.75 110 GLU A CA 1
ATOM 825 C C . GLU A 1 110 ? 13.336 -1.589 -11.578 1 98.75 110 GLU A C 1
ATOM 827 O O . GLU A 1 110 ? 14.461 -1.537 -11.078 1 98.75 110 GLU A O 1
ATOM 832 N N . LEU A 1 111 ? 12.305 -1.992 -10.945 1 98.94 111 LEU A N 1
ATOM 833 C CA . LEU A 1 111 ? 12.344 -2.586 -9.617 1 98.94 111 LEU A CA 1
ATOM 834 C C . LEU A 1 111 ? 12.195 -4.102 -9.695 1 98.94 111 LEU A C 1
ATOM 836 O O . LEU A 1 111 ? 11.445 -4.617 -10.523 1 98.94 111 LEU A O 1
ATOM 840 N N . VAL A 1 112 ? 12.922 -4.77 -8.844 1 98.94 112 VAL A N 1
ATOM 841 C CA . VAL A 1 112 ? 12.844 -6.223 -8.773 1 98.94 112 VAL A CA 1
ATOM 842 C C . VAL A 1 112 ? 12.383 -6.652 -7.383 1 98.94 112 VAL A C 1
ATOM 844 O O . VAL A 1 112 ? 12.961 -6.238 -6.379 1 98.94 112 VAL A O 1
ATOM 847 N N . LEU A 1 113 ? 11.344 -7.43 -7.34 1 98.94 113 LEU A N 1
ATOM 848 C CA . LEU A 1 113 ? 10.859 -8.008 -6.094 1 98.94 113 LEU A CA 1
ATOM 849 C C . LEU A 1 113 ? 11.227 -9.484 -5.996 1 98.94 113 LEU A C 1
ATOM 851 O O . LEU A 1 113 ? 10.977 -10.25 -6.926 1 98.94 113 LEU A O 1
ATOM 855 N N . ARG A 1 114 ? 11.812 -9.844 -4.914 1 98.94 114 ARG A N 1
ATOM 856 C CA . ARG A 1 114 ? 12.125 -11.242 -4.617 1 98.94 114 ARG A CA 1
ATOM 857 C C . ARG A 1 114 ? 11.414 -11.703 -3.35 1 98.94 114 ARG A C 1
ATOM 859 O O . ARG A 1 114 ? 11.516 -11.055 -2.307 1 98.94 114 ARG A O 1
ATOM 866 N N . ALA A 1 115 ? 10.727 -12.805 -3.504 1 98.88 115 ALA A N 1
ATOM 867 C CA . ALA A 1 115 ? 9.922 -13.273 -2.383 1 98.88 115 ALA A CA 1
ATOM 868 C C . ALA A 1 115 ? 10.258 -14.719 -2.029 1 98.88 115 ALA A C 1
ATOM 870 O O . ALA A 1 115 ? 10.508 -15.539 -2.916 1 98.88 115 ALA A O 1
ATOM 871 N N . ARG A 1 116 ? 10.227 -15 -0.75 1 98.69 116 ARG A N 1
ATOM 872 C CA . ARG A 1 116 ? 10.383 -16.344 -0.216 1 98.69 116 ARG A CA 1
ATOM 873 C C . ARG A 1 116 ? 9.227 -16.719 0.697 1 98.69 116 ARG A C 1
ATOM 875 O O . ARG A 1 116 ? 8.961 -16.031 1.685 1 98.69 116 ARG A O 1
ATOM 882 N N . PRO A 1 117 ? 8.508 -17.781 0.307 1 98.69 117 PRO A N 1
ATOM 883 C CA . PRO A 1 117 ? 7.559 -18.297 1.296 1 98.69 117 PRO A CA 1
ATOM 884 C C . PRO A 1 117 ? 8.25 -18.891 2.527 1 98.69 117 PRO A C 1
ATOM 886 O O . PRO A 1 117 ? 9.039 -19.828 2.41 1 98.69 117 PRO A O 1
ATOM 889 N N . VAL A 1 118 ? 7.945 -18.391 3.689 1 98.75 118 VAL A N 1
ATOM 890 C CA . VAL A 1 118 ? 8.641 -18.828 4.891 1 98.75 118 VAL A CA 1
ATOM 891 C C . VAL A 1 118 ? 7.734 -19.719 5.719 1 98.75 118 VAL A C 1
ATOM 893 O O . VAL A 1 118 ? 8.203 -20.438 6.605 1 98.75 118 VAL A O 1
ATOM 896 N N . GLU A 1 119 ? 6.477 -19.672 5.539 1 98.75 119 GLU A N 1
ATOM 897 C CA . GLU A 1 119 ? 5.473 -20.578 6.078 1 98.75 119 GLU A CA 1
ATOM 898 C C . GLU A 1 119 ? 4.445 -20.969 5.016 1 98.75 119 GLU A C 1
ATOM 900 O O . GLU A 1 119 ? 3.875 -20.094 4.355 1 98.75 119 GLU A O 1
ATOM 905 N N . VAL A 1 120 ? 4.273 -22.25 4.836 1 98.31 120 VAL A N 1
ATOM 906 C CA . VAL A 1 120 ? 3.285 -22.734 3.883 1 98.31 120 VAL A CA 1
ATOM 907 C C . VAL A 1 120 ? 2.363 -23.75 4.566 1 98.31 120 VAL A C 1
ATOM 909 O O . VAL A 1 120 ? 2.783 -24.859 4.887 1 98.31 120 VAL A O 1
ATOM 912 N N . LYS A 1 121 ? 1.195 -23.281 4.816 1 97.75 121 LYS A N 1
ATOM 913 C CA . LYS A 1 121 ? 0.124 -24.125 5.328 1 97.75 121 LYS A CA 1
ATOM 914 C C . LYS A 1 121 ? -1.017 -24.25 4.32 1 97.75 121 LYS A C 1
ATOM 916 O O . LYS A 1 121 ? -0.996 -23.578 3.275 1 97.75 121 LYS A O 1
ATOM 921 N N . GLU A 1 122 ? -1.975 -25.078 4.621 1 93.56 122 GLU A N 1
ATOM 922 C CA . GLU A 1 122 ? -3.062 -25.375 3.691 1 93.56 122 GLU A CA 1
ATOM 923 C C . GLU A 1 122 ? -3.809 -24.094 3.299 1 93.56 122 GLU A C 1
ATOM 925 O O . GLU A 1 122 ? -4.129 -23.891 2.127 1 93.56 122 GLU A O 1
ATOM 930 N N . ARG A 1 123 ? -4.039 -23.281 4.277 1 96.75 123 ARG A N 1
ATOM 931 C CA . ARG A 1 123 ? -4.895 -22.141 3.986 1 96.75 123 ARG A CA 1
ATOM 932 C C . ARG A 1 123 ? -4.188 -20.828 4.32 1 96.75 123 ARG A C 1
ATOM 934 O O . ARG A 1 123 ? -4.82 -19.766 4.387 1 96.75 123 ARG A O 1
ATOM 941 N N . LYS A 1 124 ? -2.934 -20.906 4.582 1 98.62 124 LYS A N 1
ATOM 942 C CA . LYS A 1 124 ? -2.182 -19.719 4.973 1 98.62 124 LYS A CA 1
ATOM 943 C C . LYS A 1 124 ? -0.735 -19.797 4.492 1 98.62 124 LYS A C 1
ATOM 945 O O . LYS A 1 124 ? -0.061 -20.797 4.703 1 98.62 124 LYS A O 1
ATOM 950 N N . VAL A 1 125 ? -0.281 -18.828 3.873 1 98.88 125 VAL A N 1
ATOM 951 C CA . VAL A 1 125 ? 1.11 -18.703 3.453 1 98.88 125 VAL A CA 1
ATOM 952 C C . VAL A 1 125 ? 1.688 -17.375 3.934 1 98.88 125 VAL A C 1
ATOM 954 O O . VAL A 1 125 ? 1.044 -16.328 3.809 1 98.88 125 VAL A O 1
ATOM 957 N N . VAL A 1 126 ? 2.854 -17.406 4.547 1 98.94 126 VAL A N 1
ATOM 958 C CA . VAL A 1 126 ? 3.592 -16.203 4.918 1 98.94 126 VAL A CA 1
ATOM 959 C C . VAL A 1 126 ? 4.816 -16.062 4.02 1 98.94 126 VAL A C 1
ATOM 961 O O . VAL A 1 126 ? 5.602 -17 3.865 1 98.94 126 VAL A O 1
ATOM 964 N N . SER A 1 127 ? 4.949 -14.906 3.428 1 98.88 127 SER A N 1
ATOM 965 C CA . SER A 1 127 ? 6.082 -14.648 2.547 1 98.88 127 SER A CA 1
ATOM 966 C C . SER A 1 127 ? 6.867 -13.422 3 1 98.88 127 SER A C 1
ATOM 968 O O . SER A 1 127 ? 6.277 -12.438 3.453 1 98.88 127 SER A O 1
ATOM 970 N N . GLU A 1 128 ? 8.148 -13.516 2.857 1 98.94 128 GLU A N 1
ATOM 971 C CA . GLU A 1 128 ? 9.039 -12.367 3.012 1 98.94 128 GLU A CA 1
ATOM 972 C C . GLU A 1 128 ? 9.547 -11.875 1.657 1 98.94 128 GLU A C 1
ATOM 974 O O . GLU A 1 128 ? 9.859 -12.68 0.777 1 98.94 128 GLU A O 1
ATOM 979 N N . ILE A 1 129 ? 9.57 -10.57 1.5 1 98.94 129 ILE A N 1
ATOM 980 C CA . ILE A 1 129 ? 9.852 -9.984 0.195 1 98.94 129 ILE A CA 1
ATOM 981 C C . ILE A 1 129 ? 10.891 -8.875 0.341 1 98.94 129 ILE A C 1
ATOM 983 O O . ILE A 1 129 ? 10.836 -8.078 1.282 1 98.94 129 ILE A O 1
ATOM 987 N N . GLU A 1 130 ? 11.812 -8.859 -0.582 1 98.94 130 GLU A N 1
ATOM 988 C CA . GLU A 1 130 ? 12.719 -7.727 -0.755 1 98.94 130 GLU A CA 1
ATOM 989 C C . GLU A 1 130 ? 12.508 -7.051 -2.105 1 98.94 130 GLU A C 1
ATOM 991 O O . GLU A 1 130 ? 12.289 -7.723 -3.115 1 98.94 130 GLU A O 1
ATOM 996 N N . LEU A 1 131 ? 12.445 -5.746 -2.096 1 98.94 131 LEU A N 1
ATOM 997 C CA . LEU A 1 131 ? 12.359 -4.949 -3.314 1 98.94 131 LEU A CA 1
ATOM 998 C C . LEU A 1 131 ? 13.68 -4.238 -3.596 1 98.94 131 LEU A C 1
ATOM 1000 O O . LEU A 1 131 ? 14.188 -3.508 -2.742 1 98.94 131 LEU A O 1
ATOM 1004 N N . PHE A 1 132 ? 14.156 -4.445 -4.797 1 98.94 132 PHE A N 1
ATOM 1005 C CA . PHE A 1 132 ? 15.461 -3.945 -5.211 1 98.94 132 PHE A CA 1
ATOM 1006 C C . PHE A 1 132 ? 15.312 -2.834 -6.246 1 98.94 132 PHE A C 1
ATOM 1008 O O . PHE A 1 132 ? 14.531 -2.957 -7.191 1 98.94 132 PHE A O 1
ATOM 1015 N N . ALA A 1 133 ? 16.031 -1.769 -6.078 1 98.88 133 ALA A N 1
ATOM 1016 C CA . ALA A 1 133 ? 16.422 -0.835 -7.125 1 98.88 133 ALA A CA 1
ATOM 1017 C C . ALA A 1 133 ? 17.906 -0.989 -7.461 1 98.88 133 ALA A C 1
ATOM 1019 O O . ALA A 1 133 ? 18.781 -0.587 -6.68 1 98.88 133 ALA A O 1
ATOM 1020 N N . GLY A 1 134 ? 18.172 -1.516 -8.625 1 98.19 134 GLY A N 1
ATOM 1021 C CA . GLY A 1 134 ? 19.547 -1.976 -8.828 1 98.19 134 GLY A CA 1
ATOM 1022 C C . GLY A 1 134 ? 19.984 -3.018 -7.816 1 98.19 134 GLY A C 1
ATOM 1023 O O . GLY A 1 134 ? 19.297 -4.023 -7.617 1 98.19 134 GLY A O 1
ATOM 1024 N N . ASP A 1 135 ? 21.109 -2.789 -7.168 1 98.19 135 ASP A N 1
ATOM 1025 C CA . ASP A 1 135 ? 21.641 -3.766 -6.223 1 98.19 135 ASP A CA 1
ATOM 1026 C C . ASP A 1 135 ? 21.25 -3.422 -4.789 1 98.19 135 ASP A C 1
ATOM 1028 O O . ASP A 1 135 ? 21.609 -4.133 -3.852 1 98.19 135 ASP A O 1
ATOM 1032 N N . GLN A 1 136 ? 20.469 -2.438 -4.684 1 98.62 136 GLN A N 1
ATOM 1033 C CA . GLN A 1 136 ? 20.125 -1.975 -3.34 1 98.62 136 GLN A CA 1
ATOM 1034 C C . GLN A 1 136 ? 18.719 -2.414 -2.945 1 98.62 136 GLN A C 1
ATOM 1036 O O . GLN A 1 136 ? 17.766 -2.227 -3.705 1 98.62 136 GLN A O 1
ATOM 1041 N N . VAL A 1 137 ? 18.578 -3.025 -1.772 1 98.94 137 VAL A N 1
ATOM 1042 C CA . VAL A 1 137 ? 17.266 -3.25 -1.194 1 98.94 137 VAL A CA 1
ATOM 1043 C C . VAL A 1 137 ? 16.719 -1.944 -0.621 1 98.94 137 VAL A C 1
ATOM 1045 O O . VAL A 1 137 ? 17.328 -1.347 0.268 1 98.94 137 VAL A O 1
ATOM 1048 N N . THR A 1 138 ? 15.594 -1.499 -1.133 1 98.88 138 THR A N 1
ATOM 1049 C CA . THR A 1 138 ? 15.039 -0.246 -0.625 1 98.88 138 THR A CA 1
ATOM 1050 C C . THR A 1 138 ? 13.812 -0.506 0.245 1 98.88 138 THR A C 1
ATOM 1052 O O . THR A 1 138 ? 13.414 0.355 1.028 1 98.88 138 THR A O 1
ATOM 1055 N N . VAL A 1 139 ? 13.195 -1.628 0.098 1 98.94 139 VAL A N 1
ATOM 1056 C CA . VAL A 1 139 ? 11.992 -1.965 0.849 1 98.94 139 VAL A CA 1
ATOM 1057 C C . VAL A 1 139 ? 12 -3.447 1.212 1 98.94 139 VAL A C 1
ATOM 1059 O O . VAL A 1 139 ? 12.445 -4.281 0.42 1 98.94 139 VAL A O 1
ATOM 1062 N N . ARG A 1 140 ? 11.516 -3.75 2.404 1 98.94 140 ARG A N 1
ATOM 1063 C CA . ARG A 1 140 ? 11.227 -5.117 2.822 1 98.94 140 ARG A CA 1
ATOM 1064 C C . ARG A 1 140 ? 9.766 -5.27 3.229 1 98.94 140 ARG A C 1
ATOM 1066 O O . ARG A 1 140 ? 9.172 -4.352 3.799 1 98.94 140 ARG A O 1
ATOM 1073 N N . GLY A 1 141 ? 9.258 -6.43 2.938 1 98.94 141 GLY A N 1
ATOM 1074 C CA . GLY A 1 141 ? 7.859 -6.668 3.273 1 98.94 141 GLY A CA 1
ATOM 1075 C C . GLY A 1 141 ? 7.602 -8.07 3.783 1 98.94 141 GLY A C 1
ATOM 1076 O O . GLY A 1 141 ? 8.414 -8.977 3.572 1 98.94 141 GLY A O 1
ATOM 1077 N N . ARG A 1 142 ? 6.602 -8.242 4.492 1 98.94 142 ARG A N 1
ATOM 1078 C CA . ARG A 1 142 ? 6.035 -9.516 4.93 1 98.94 142 ARG A CA 1
ATOM 1079 C C . ARG A 1 142 ? 4.531 -9.562 4.676 1 98.94 142 ARG A C 1
ATOM 1081 O O . ARG A 1 142 ? 3.805 -8.641 5.051 1 98.94 142 ARG A O 1
ATOM 1088 N N . VAL A 1 143 ? 4.117 -10.578 4.016 1 98.94 143 VAL A N 1
ATOM 1089 C CA . VAL A 1 143 ? 2.711 -10.727 3.654 1 98.94 143 VAL A CA 1
ATOM 1090 C C . VAL A 1 143 ? 2.158 -12.016 4.254 1 98.94 143 VAL A C 1
ATOM 1092 O O . VAL A 1 143 ? 2.734 -13.094 4.066 1 98.94 143 VAL A O 1
ATOM 1095 N N . VAL A 1 144 ? 1.12 -11.891 5.008 1 98.94 144 VAL A N 1
ATOM 1096 C CA . VAL A 1 144 ? 0.313 -13.031 5.41 1 98.94 144 VAL A CA 1
ATOM 1097 C C . VAL A 1 144 ? -0.901 -13.164 4.492 1 98.94 144 VAL A C 1
ATOM 1099 O O . VAL A 1 144 ? -1.781 -12.297 4.496 1 98.94 144 VAL A O 1
ATOM 1102 N N . ALA A 1 145 ? -0.901 -14.18 3.781 1 98.88 145 ALA A N 1
ATOM 1103 C CA . ALA A 1 145 ? -1.968 -14.414 2.811 1 98.88 145 ALA A CA 1
ATOM 1104 C C . ALA A 1 145 ? -2.805 -15.625 3.201 1 98.88 145 ALA A C 1
ATOM 1106 O O . ALA A 1 145 ? -2.268 -16.641 3.66 1 98.88 145 ALA A O 1
ATOM 1107 N N . VAL A 1 146 ? -4.117 -15.531 3.004 1 98.44 146 VAL A N 1
ATOM 1108 C CA . VAL A 1 146 ? -5.016 -16.625 3.344 1 98.44 146 VAL A CA 1
ATOM 1109 C C . VAL A 1 146 ? -5.82 -17.031 2.115 1 98.44 146 VAL A C 1
ATOM 1111 O O . VAL A 1 146 ? -6.148 -16.188 1.271 1 98.44 146 VAL A O 1
ATOM 1114 N N . LEU A 1 147 ? -6.059 -18.297 2.043 1 97.12 147 LEU A N 1
ATOM 1115 C CA . LEU A 1 147 ? -6.84 -18.812 0.92 1 97.12 147 LEU A CA 1
ATOM 1116 C C . LEU A 1 147 ? -8.234 -18.188 0.898 1 97.12 147 LEU A C 1
ATOM 1118 O O . LEU A 1 147 ? -8.945 -18.219 1.902 1 97.12 147 LEU A O 1
ATOM 1122 N N . ALA A 1 148 ? -8.578 -17.594 -0.235 1 92.31 148 ALA A N 1
ATOM 1123 C CA . ALA A 1 148 ? -9.883 -16.938 -0.369 1 92.31 148 ALA A CA 1
ATOM 1124 C C . ALA A 1 148 ? -11.008 -17.969 -0.366 1 92.31 148 ALA A C 1
ATOM 1126 O O . ALA A 1 148 ? -10.891 -19.031 -0.965 1 92.31 148 ALA A O 1
ATOM 1127 N N . PRO A 1 149 ? -12.039 -17.594 0.379 1 85.12 149 PRO A N 1
ATOM 1128 C CA . PRO A 1 149 ? -13.18 -18.5 0.311 1 85.12 149 PRO A CA 1
ATOM 1129 C C . PRO A 1 149 ? -13.781 -18.594 -1.091 1 85.12 149 PRO A C 1
ATOM 1131 O O . PRO A 1 149 ? -13.758 -17.609 -1.842 1 85.12 149 PRO A O 1
ATOM 1134 N N . ASP A 1 150 ? -14.281 -19.734 -1.392 1 75.62 150 ASP A N 1
ATOM 1135 C CA . ASP A 1 150 ? -14.875 -19.969 -2.703 1 75.62 150 ASP A CA 1
ATOM 1136 C C . ASP A 1 150 ? -15.938 -18.922 -3.029 1 75.62 150 ASP A C 1
ATOM 1138 O O . ASP A 1 150 ? -16.078 -18.516 -4.184 1 75.62 150 ASP A O 1
ATOM 1142 N N . ALA A 1 151 ? -16.641 -18.594 -1.995 1 70.44 151 ALA A N 1
ATOM 1143 C CA . ALA A 1 151 ? -17.766 -17.672 -2.143 1 70.44 151 ALA A CA 1
ATOM 1144 C C . ALA A 1 151 ? -17.297 -16.328 -2.693 1 70.44 151 ALA A C 1
ATOM 1146 O O . ALA A 1 151 ? -18.062 -15.594 -3.314 1 70.44 151 ALA A O 1
ATOM 1147 N N . MET A 1 152 ? -16.094 -15.992 -2.521 1 68.56 152 MET A N 1
ATOM 1148 C CA . MET A 1 152 ? -15.539 -14.727 -2.979 1 68.56 152 MET A CA 1
ATOM 1149 C C . MET A 1 152 ? -15.406 -14.703 -4.5 1 68.56 152 MET A C 1
ATOM 1151 O O . MET A 1 152 ? -15.477 -13.641 -5.117 1 68.56 152 MET A O 1
ATOM 1155 N N . PHE A 1 153 ? -15.469 -15.836 -5.008 1 66.69 153 PHE A N 1
ATOM 1156 C CA . PHE A 1 153 ? -15.18 -15.906 -6.438 1 66.69 153 PHE A CA 1
ATOM 1157 C C . PHE A 1 153 ? -16.391 -16.406 -7.211 1 66.69 153 PHE A C 1
ATOM 1159 O O . PHE A 1 153 ? -16.422 -16.344 -8.438 1 66.69 153 PHE A O 1
ATOM 1166 N N . GLU A 1 154 ? -17.344 -17.078 -6.543 1 60.44 154 GLU A N 1
ATOM 1167 C CA . GLU A 1 154 ? -18.531 -17.672 -7.188 1 60.44 154 GLU A CA 1
ATOM 1168 C C . GLU A 1 154 ? -19.578 -16.609 -7.469 1 60.44 154 GLU A C 1
ATOM 1170 O O . GLU A 1 154 ? -20.578 -16.875 -8.156 1 60.44 154 GLU A O 1
ATOM 1175 N N . ARG A 1 155 ? -19.25 -15.312 -7.422 1 49.22 155 ARG A N 1
ATOM 1176 C CA . ARG A 1 155 ? -20.469 -14.555 -7.621 1 49.22 155 ARG A CA 1
ATOM 1177 C C . ARG A 1 155 ? -20.875 -14.523 -9.094 1 49.22 155 ARG A C 1
ATOM 1179 O O . ARG A 1 155 ? -20.016 -14.633 -9.969 1 49.22 155 ARG A O 1
ATOM 1186 N N . MET B 1 1 ? -14.438 23.609 8.5 1 53.25 1 MET B N 1
ATOM 1187 C CA . MET B 1 1 ? -13.609 22.406 8.523 1 53.25 1 MET B CA 1
ATOM 1188 C C . MET B 1 1 ? -12.133 22.766 8.438 1 53.25 1 MET B C 1
ATOM 1190 O O . MET B 1 1 ? -11.766 23.734 7.773 1 53.25 1 MET B O 1
ATOM 1194 N N . SER B 1 2 ? -11.297 22.234 9.375 1 72.81 2 SER B N 1
ATOM 1195 C CA . SER B 1 2 ? -9.883 22.578 9.383 1 72.81 2 SER B CA 1
ATOM 1196 C C . SER B 1 2 ? -9.234 22.281 8.031 1 72.81 2 SER B C 1
ATOM 1198 O O . SER B 1 2 ? -9.727 21.453 7.27 1 72.81 2 SER B O 1
ATOM 1200 N N . ASP B 1 3 ? -8.305 23.062 7.605 1 90.62 3 ASP B N 1
ATOM 1201 C CA . ASP B 1 3 ? -7.527 22.828 6.391 1 90.62 3 ASP B CA 1
ATOM 1202 C C . ASP B 1 3 ? -6.832 21.469 6.434 1 90.62 3 ASP B C 1
ATOM 1204 O O . ASP B 1 3 ? -6.531 20.953 7.512 1 90.62 3 ASP B O 1
ATOM 1208 N N . ALA B 1 4 ? -6.777 20.859 5.297 1 97.75 4 ALA B N 1
ATOM 1209 C CA . ALA B 1 4 ? -5.953 19.656 5.207 1 97.75 4 ALA B CA 1
ATOM 1210 C C . ALA B 1 4 ? -4.469 20 5.328 1 97.75 4 ALA B C 1
ATOM 1212 O O . ALA B 1 4 ? -4.012 21 4.777 1 97.75 4 ALA B O 1
ATOM 1213 N N . VAL B 1 5 ? -3.781 19.203 6.035 1 98.06 5 VAL B N 1
ATOM 1214 C CA . VAL B 1 5 ? -2.359 19.484 6.219 1 98.06 5 VAL B CA 1
ATOM 1215 C C . VAL B 1 5 ? -1.656 19.5 4.863 1 98.06 5 VAL B C 1
ATOM 1217 O O . VAL B 1 5 ? -0.709 20.266 4.656 1 98.06 5 VAL B O 1
ATOM 1220 N N . GLN B 1 6 ? -2.156 18.688 3.863 1 97.69 6 GLN B N 1
ATOM 1221 C CA . GLN B 1 6 ? -1.537 18.562 2.549 1 97.69 6 GLN B CA 1
ATOM 1222 C C . GLN B 1 6 ? -1.636 19.875 1.766 1 97.69 6 GLN B C 1
ATOM 1224 O O . GLN B 1 6 ? -0.849 20.109 0.847 1 97.69 6 GLN B O 1
ATOM 1229 N N . ASP B 1 7 ? -2.568 20.688 2.123 1 96.81 7 ASP B N 1
ATOM 1230 C CA . ASP B 1 7 ? -2.723 21.984 1.477 1 96.81 7 ASP B CA 1
ATOM 1231 C C . ASP B 1 7 ? -1.538 22.906 1.785 1 96.81 7 ASP B C 1
ATOM 1233 O O . ASP B 1 7 ? -1.311 23.891 1.086 1 96.81 7 ASP B O 1
ATOM 1237 N N . HIS B 1 8 ? -0.825 22.547 2.818 1 96.06 8 HIS B N 1
ATOM 1238 C CA . HIS B 1 8 ? 0.237 23.438 3.295 1 96.06 8 HIS B CA 1
ATOM 1239 C C . HIS B 1 8 ? 1.611 22.891 2.906 1 96.06 8 HIS B C 1
ATOM 1241 O O . HIS B 1 8 ? 2.633 23.5 3.24 1 96.06 8 HIS B O 1
ATOM 1247 N N . TYR B 1 9 ? 1.633 21.703 2.293 1 94.56 9 TYR B N 1
ATOM 1248 C CA . TYR B 1 9 ? 2.924 21.203 1.842 1 94.56 9 TYR B CA 1
ATOM 1249 C C . TYR B 1 9 ? 3.555 22.141 0.822 1 94.56 9 TYR B C 1
ATOM 1251 O O . TYR B 1 9 ? 2.863 22.672 -0.047 1 94.56 9 TYR B O 1
ATOM 1259 N N . PRO B 1 10 ? 4.891 22.344 0.933 1 92.81 10 PRO B N 1
ATOM 1260 C CA . PRO B 1 10 ? 5.547 23.141 -0.112 1 92.81 10 PRO B CA 1
ATOM 1261 C C . PRO B 1 10 ? 5.328 22.562 -1.511 1 92.81 10 PRO B C 1
ATOM 1263 O O . PRO B 1 10 ? 5.207 21.344 -1.671 1 92.81 10 PRO B O 1
ATOM 1266 N N . ASP B 1 11 ? 5.312 23.453 -2.479 1 93.38 11 ASP B N 1
ATOM 1267 C CA . ASP B 1 11 ? 5.047 23.047 -3.854 1 93.38 11 ASP B CA 1
ATOM 1268 C C . ASP B 1 11 ? 6.059 22 -4.312 1 93.38 11 ASP B C 1
ATOM 1270 O O . ASP B 1 11 ? 5.707 21.078 -5.055 1 93.38 11 ASP B O 1
ATOM 1274 N N . GLU B 1 12 ? 7.27 22.094 -3.834 1 90.56 12 GLU B N 1
ATOM 1275 C CA . GLU B 1 12 ? 8.359 21.203 -4.258 1 90.56 12 GLU B CA 1
ATOM 1276 C C . GLU B 1 12 ? 8.086 19.766 -3.855 1 90.56 12 GLU B C 1
ATOM 1278 O O . GLU B 1 12 ? 8.625 18.828 -4.465 1 90.56 12 GLU B O 1
ATOM 1283 N N . THR B 1 13 ? 7.199 19.594 -2.838 1 90.75 13 THR B N 1
ATOM 1284 C CA . THR B 1 13 ? 7 18.25 -2.32 1 90.75 13 THR B CA 1
ATOM 1285 C C . THR B 1 13 ? 5.523 17.859 -2.367 1 90.75 13 THR B C 1
ATOM 1287 O O . THR B 1 13 ? 5.105 16.906 -1.721 1 90.75 13 THR B O 1
ATOM 1290 N N . ALA B 1 14 ? 4.727 18.672 -3.025 1 95.75 14 ALA B N 1
ATOM 1291 C CA . ALA B 1 14 ? 3.287 18.422 -3.072 1 95.75 14 ALA B CA 1
ATOM 1292 C C . ALA B 1 14 ? 2.906 17.641 -4.324 1 95.75 14 ALA B C 1
ATOM 1294 O O . ALA B 1 14 ? 1.914 17.953 -4.988 1 95.75 14 ALA B O 1
ATOM 1295 N N . TRP B 1 15 ? 3.734 16.578 -4.656 1 96.62 15 TRP B N 1
ATOM 1296 C CA . TRP B 1 15 ? 3.561 15.867 -5.918 1 96.62 15 TRP B CA 1
ATOM 1297 C C . TRP B 1 15 ? 3.26 14.391 -5.664 1 96.62 15 TRP B C 1
ATOM 1299 O O . TRP B 1 15 ? 3.045 13.625 -6.609 1 96.62 15 TRP B O 1
ATOM 1309 N N . CYS B 1 16 ? 3.17 14.008 -4.445 1 98.06 16 CYS B N 1
ATOM 1310 C CA . CYS B 1 16 ? 2.941 12.602 -4.105 1 98.06 16 CYS B CA 1
ATOM 1311 C C . CYS B 1 16 ? 1.679 12.078 -4.781 1 98.06 16 CYS B C 1
ATOM 1313 O O . CYS B 1 16 ? 0.637 12.734 -4.758 1 98.06 16 CYS B O 1
ATOM 1315 N N . TYR B 1 17 ? 1.745 10.883 -5.363 1 98.69 17 TYR B N 1
ATOM 1316 C CA . TYR B 1 17 ? 0.581 10.273 -5.992 1 98.69 17 TYR B CA 1
ATOM 1317 C C . TYR B 1 17 ? -0.57 10.141 -5 1 98.69 17 TYR B C 1
ATOM 1319 O O . TYR B 1 17 ? -1.735 10.32 -5.367 1 98.69 17 TYR B O 1
ATOM 1327 N N . GLY B 1 18 ? -0.317 9.836 -3.754 1 98.62 18 GLY B N 1
ATOM 1328 C CA . GLY B 1 18 ? -1.335 9.617 -2.74 1 98.62 18 GLY B CA 1
ATOM 1329 C C . GLY B 1 18 ? -1.979 10.898 -2.252 1 98.62 18 GLY B C 1
ATOM 1330 O O . GLY B 1 18 ? -3.205 10.992 -2.168 1 98.62 18 GLY B O 1
ATOM 1331 N N . CYS B 1 19 ? -1.09 11.938 -2.01 1 98.62 19 CYS B N 1
ATOM 1332 C CA . CYS B 1 19 ? -1.679 13.047 -1.271 1 98.62 19 CYS B CA 1
ATOM 1333 C C . CYS B 1 19 ? -1.248 14.383 -1.862 1 98.62 19 CYS B C 1
ATOM 1335 O O . CYS B 1 19 ? -1.671 15.438 -1.392 1 98.62 19 CYS B O 1
ATOM 1337 N N . GLY B 1 20 ? -0.469 14.383 -2.9 1 97.88 20 GLY B N 1
ATOM 1338 C CA . GLY B 1 20 ? 0.026 15.633 -3.463 1 97.88 20 GLY B CA 1
ATOM 1339 C C . GLY B 1 20 ? -1.028 16.391 -4.242 1 97.88 20 GLY B C 1
ATOM 1340 O O . GLY B 1 20 ? -1.559 15.891 -5.234 1 97.88 20 GLY B O 1
ATOM 1341 N N . ARG B 1 21 ? -1.223 17.594 -3.82 1 97.06 21 ARG B N 1
ATOM 1342 C CA . ARG B 1 21 ? -2.254 18.422 -4.445 1 97.06 21 ARG B CA 1
ATOM 1343 C C . ARG B 1 21 ? -1.892 18.75 -5.891 1 97.06 21 ARG B C 1
ATOM 1345 O O . ARG B 1 21 ? -2.77 19.047 -6.703 1 97.06 21 ARG B O 1
ATOM 1352 N N . LEU B 1 22 ? -0.625 18.609 -6.309 1 97.44 22 LEU B N 1
ATOM 1353 C CA . LEU B 1 22 ? -0.178 19.047 -7.625 1 97.44 22 LEU B CA 1
ATOM 1354 C C . LEU B 1 22 ? -0.066 17.859 -8.578 1 97.44 22 LEU B C 1
ATOM 1356 O O . LEU B 1 22 ? 0.243 18.031 -9.758 1 97.44 22 LEU B O 1
ATOM 1360 N N . ASN B 1 23 ? -0.319 16.672 -8.109 1 98.25 23 ASN B N 1
ATOM 1361 C CA . ASN B 1 23 ? -0.355 15.492 -8.969 1 98.25 23 ASN B CA 1
ATOM 1362 C C . ASN B 1 23 ? -1.719 15.328 -9.633 1 98.25 23 ASN B C 1
ATOM 1364 O O . ASN B 1 23 ? -2.684 14.914 -8.984 1 98.25 23 ASN B O 1
ATOM 1368 N N . ALA B 1 24 ? -1.776 15.539 -10.906 1 97.5 24 ALA B N 1
ATOM 1369 C CA . ALA B 1 24 ? -3.059 15.547 -11.602 1 97.5 24 ALA B CA 1
ATOM 1370 C C . ALA B 1 24 ? -3.688 14.156 -11.609 1 97.5 24 ALA B C 1
ATOM 1372 O O . ALA B 1 24 ? -4.914 14.023 -11.672 1 97.5 24 ALA B O 1
ATOM 1373 N N . ASP B 1 25 ? -2.896 13.148 -11.438 1 97.25 25 ASP B N 1
ATOM 1374 C CA . ASP B 1 25 ? -3.373 11.773 -11.516 1 97.25 25 ASP B CA 1
ATOM 1375 C C . ASP B 1 25 ? -3.578 11.188 -10.125 1 97.25 25 ASP B C 1
ATOM 1377 O O . ASP B 1 25 ? -4.012 10.039 -9.984 1 97.25 25 ASP B O 1
ATOM 1381 N N . GLY B 1 26 ? -3.25 11.953 -9.102 1 98.25 26 GLY B N 1
ATOM 1382 C CA . GLY B 1 26 ? -3.102 11.406 -7.766 1 98.25 26 GLY B CA 1
ATOM 1383 C C . GLY B 1 26 ? -4.43 11.195 -7.059 1 98.25 26 GLY B C 1
ATOM 1384 O O . GLY B 1 26 ? -5.484 11.539 -7.594 1 98.25 26 GLY B O 1
ATOM 1385 N N . LEU B 1 27 ? -4.379 10.633 -5.848 1 98.56 27 LEU B N 1
ATOM 1386 C CA . LEU B 1 27 ? -5.535 10.289 -5.027 1 98.56 27 LEU B CA 1
ATOM 1387 C C . LEU B 1 27 ? -5.996 11.5 -4.215 1 98.56 27 LEU B C 1
ATOM 1389 O O . LEU B 1 27 ? -7.137 11.531 -3.74 1 98.56 27 LEU B O 1
ATOM 1393 N N . HIS B 1 28 ? -5.145 12.391 -3.92 1 98.5 28 HIS B N 1
ATOM 1394 C CA . HIS B 1 28 ? -5.402 13.648 -3.23 1 98.5 28 HIS B CA 1
ATOM 1395 C C . HIS B 1 28 ? -6 13.406 -1.849 1 98.5 28 HIS B C 1
ATOM 1397 O O . HIS B 1 28 ? -6.988 14.047 -1.477 1 98.5 28 HIS B O 1
ATOM 1403 N N . VAL B 1 29 ? -5.359 12.477 -1.119 1 98.75 29 VAL B N 1
ATOM 1404 C CA . VAL B 1 29 ? -5.734 12.242 0.271 1 98.75 29 VAL B CA 1
ATOM 1405 C C . VAL B 1 29 ? -5.562 13.531 1.075 1 98.75 29 VAL B C 1
ATOM 1407 O O . VAL B 1 29 ? -4.539 14.211 0.957 1 98.75 29 VAL B O 1
ATOM 1410 N N . GLN B 1 30 ? -6.559 13.883 1.884 1 98.69 30 GLN B N 1
ATOM 1411 C CA . GLN B 1 30 ? -6.555 15.07 2.738 1 98.69 30 GLN B CA 1
ATOM 1412 C C . GLN B 1 30 ? -6.797 14.695 4.195 1 98.69 30 GLN B C 1
ATOM 1414 O O . GLN B 1 30 ? -7.805 14.062 4.523 1 98.69 30 GLN B O 1
ATOM 1419 N N . SER B 1 31 ? -5.867 15.07 5.051 1 98.75 31 SER B N 1
ATOM 1420 C CA . SER B 1 31 ? -5.945 14.766 6.477 1 98.75 31 SER B CA 1
ATOM 1421 C C . SER B 1 31 ? -6.262 16.016 7.289 1 98.75 31 SER B C 1
ATOM 1423 O O . SER B 1 31 ? -5.586 17.047 7.148 1 98.75 31 SER B O 1
ATOM 1425 N N . ARG B 1 32 ? -7.297 15.891 8.117 1 98.44 32 ARG B N 1
ATOM 1426 C CA . ARG B 1 32 ? -7.734 17 8.953 1 98.44 32 ARG B CA 1
ATOM 1427 C C . ARG B 1 32 ? -7.914 16.562 10.398 1 98.44 32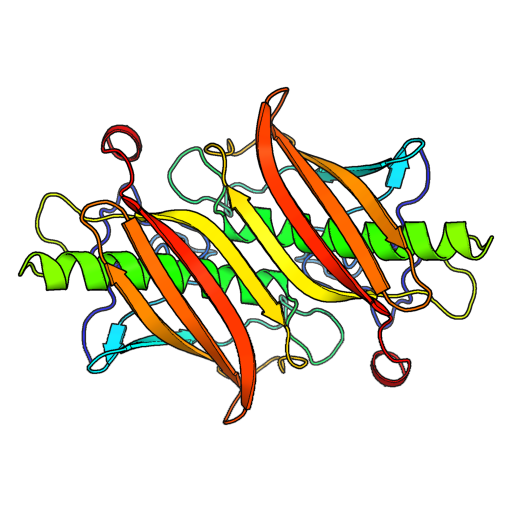 ARG B C 1
ATOM 1429 O O . ARG B 1 32 ? -8.281 15.414 10.664 1 98.44 32 ARG B O 1
ATOM 1436 N N . TRP B 1 33 ? -7.684 17.594 11.273 1 97.06 33 TRP B N 1
ATOM 1437 C CA . TRP B 1 33 ? -8.031 17.328 12.664 1 97.06 33 TRP B CA 1
ATOM 1438 C C . TRP B 1 33 ? -9.547 17.328 12.852 1 97.06 33 TRP B C 1
ATOM 1440 O O . TRP B 1 33 ? -10.242 18.203 12.328 1 97.06 33 TRP B O 1
ATOM 1450 N N . GLU B 1 34 ? -10.023 16.359 13.422 1 95.94 34 GLU B N 1
ATOM 1451 C CA . GLU B 1 34 ? -11.328 16.359 14.086 1 95.94 34 GLU B CA 1
ATOM 1452 C C . GLU B 1 34 ? -11.195 16.031 15.57 1 95.94 34 GLU B C 1
ATOM 1454 O O . GLU B 1 34 ? -11.242 14.875 15.969 1 95.94 34 GLU B O 1
ATOM 1459 N N . SER B 1 35 ? -11.047 17.109 16.297 1 90 35 SER B N 1
ATOM 1460 C CA . SER B 1 35 ? -10.781 17 17.734 1 90 35 SER B CA 1
ATOM 1461 C C . SER B 1 35 ? -9.453 16.312 17.984 1 90 35 SER B C 1
ATOM 1463 O O . SER B 1 35 ? -8.391 16.828 17.641 1 90 35 SER B O 1
ATOM 1465 N N . ASP B 1 36 ? -9.477 15.109 18.547 1 90.38 36 ASP B N 1
ATOM 1466 C CA . ASP B 1 36 ? -8.227 14.477 18.953 1 90.38 36 ASP B CA 1
ATOM 1467 C C . ASP B 1 36 ? -7.797 13.406 17.953 1 90.38 36 ASP B C 1
ATOM 1469 O O . ASP B 1 36 ? -6.785 12.727 18.156 1 90.38 36 ASP B O 1
ATOM 1473 N N . GLU B 1 37 ? -8.57 13.297 16.922 1 97.44 37 GLU B N 1
ATOM 1474 C CA . GLU B 1 37 ? -8.195 12.391 15.828 1 97.44 37 GLU B CA 1
ATOM 1475 C C . GLU B 1 37 ? -8.117 13.141 14.5 1 97.44 37 GLU B C 1
ATOM 1477 O O . GLU B 1 37 ? -8.688 14.227 14.352 1 97.44 37 GLU B O 1
ATOM 1482 N N . SER B 1 38 ? -7.32 12.625 13.656 1 98.5 38 SER B N 1
ATOM 1483 C CA . SER B 1 38 ? -7.379 13.125 12.281 1 98.5 38 SER B CA 1
ATOM 1484 C C . SER B 1 38 ? -8.281 12.258 11.414 1 98.5 38 SER B C 1
ATOM 1486 O O . SER B 1 38 ? -8.469 11.07 11.695 1 98.5 38 SER B O 1
ATOM 1488 N N . VAL B 1 39 ? -8.883 12.914 10.438 1 98.81 39 VAL B N 1
ATOM 1489 C CA . VAL B 1 39 ? -9.844 12.219 9.578 1 98.81 39 VAL B CA 1
ATOM 1490 C C . VAL B 1 39 ? -9.531 12.516 8.117 1 98.81 39 VAL B C 1
ATOM 1492 O O . VAL B 1 39 ? -9.188 13.641 7.758 1 98.81 39 VAL B O 1
ATOM 1495 N N . ALA B 1 40 ? -9.594 11.531 7.258 1 98.88 40 ALA B N 1
ATOM 1496 C CA . ALA B 1 40 ? -9.578 11.633 5.801 1 98.88 40 ALA B CA 1
ATOM 1497 C C . ALA B 1 40 ? -10.742 10.867 5.18 1 98.88 40 ALA B C 1
ATOM 1499 O O . ALA B 1 40 ? -11.242 9.906 5.766 1 98.88 40 ALA B O 1
ATOM 1500 N N . ARG B 1 41 ? -11.172 11.344 4.059 1 98.75 41 ARG B N 1
ATOM 1501 C CA . ARG B 1 41 ? -12.242 10.703 3.299 1 98.75 41 ARG B CA 1
ATOM 1502 C C . ARG B 1 41 ? -11.828 10.469 1.85 1 98.75 41 ARG B C 1
ATOM 1504 O O . ARG B 1 41 ? -11.125 11.297 1.263 1 98.75 41 ARG B O 1
ATOM 1511 N N . HIS B 1 42 ? -12.25 9.359 1.31 1 98.81 42 HIS B N 1
ATOM 1512 C CA . HIS B 1 42 ? -11.891 9.008 -0.059 1 98.81 42 HIS B CA 1
ATOM 1513 C C . HIS B 1 42 ? -12.93 8.078 -0.682 1 98.81 42 HIS B C 1
ATOM 1515 O O . HIS B 1 42 ? -13.391 7.137 -0.034 1 98.81 42 HIS B O 1
ATOM 1521 N N . THR B 1 43 ? -13.305 8.359 -1.872 1 98.62 43 THR B N 1
ATOM 1522 C CA . THR B 1 43 ? -14.109 7.438 -2.668 1 98.62 43 THR B CA 1
ATOM 1523 C C . THR B 1 43 ? -13.289 6.844 -3.809 1 98.62 43 THR B C 1
ATOM 1525 O O . THR B 1 43 ? -12.938 7.551 -4.758 1 98.62 43 THR B O 1
ATOM 1528 N N . PRO B 1 44 ? -13.016 5.574 -3.684 1 98.12 44 PRO B N 1
ATOM 1529 C CA . PRO B 1 44 ? -12.156 4.965 -4.707 1 98.12 44 PRO B CA 1
ATOM 1530 C C . PRO B 1 44 ? -12.805 4.957 -6.086 1 98.12 44 PRO B C 1
ATOM 1532 O O . PRO B 1 44 ? -14.016 4.723 -6.207 1 98.12 44 PRO B O 1
ATOM 1535 N N . ASP B 1 45 ? -12.008 5.23 -7.121 1 97.25 45 ASP B N 1
ATOM 1536 C CA . ASP B 1 45 ? -12.422 4.992 -8.5 1 97.25 45 ASP B CA 1
ATOM 1537 C C . ASP B 1 45 ? -12.602 3.498 -8.766 1 97.25 45 ASP B C 1
ATOM 1539 O O . ASP B 1 45 ? -11.945 2.666 -8.141 1 97.25 45 ASP B O 1
ATOM 1543 N N . ASP B 1 46 ? -13.367 3.15 -9.781 1 96.75 46 ASP B N 1
ATOM 1544 C CA . ASP B 1 46 ? -13.695 1.768 -10.117 1 96.75 46 ASP B CA 1
ATOM 1545 C C . ASP B 1 46 ? -12.445 1 -10.547 1 96.75 46 ASP B C 1
ATOM 1547 O O . ASP B 1 46 ? -12.375 -0.22 -10.383 1 96.75 46 ASP B O 1
ATOM 1551 N N . LYS B 1 47 ? -11.508 1.725 -11.07 1 97.56 47 LYS B N 1
ATOM 1552 C CA . LYS B 1 47 ? -10.32 1.049 -11.578 1 97.56 47 LYS B CA 1
ATOM 1553 C C . LYS B 1 47 ? -9.531 0.402 -10.445 1 97.56 47 LYS B C 1
ATOM 1555 O O . LYS B 1 47 ? -8.719 -0.496 -10.68 1 97.56 47 LYS B O 1
ATOM 1560 N N . TYR B 1 48 ? -9.766 0.863 -9.156 1 98.31 48 TYR B N 1
ATOM 1561 C CA . TYR B 1 48 ? -9.047 0.318 -8.016 1 98.31 48 TYR B CA 1
ATOM 1562 C C . TYR B 1 48 ? -9.766 -0.896 -7.441 1 98.31 48 TYR B C 1
ATOM 1564 O O . TYR B 1 48 ? -10.016 -0.97 -6.238 1 98.31 48 TYR B O 1
ATOM 1572 N N . ILE B 1 49 ? -10.062 -1.818 -8.336 1 97.25 49 ILE B N 1
ATOM 1573 C CA . ILE B 1 49 ? -10.805 -3.039 -8.031 1 97.25 49 ILE B CA 1
ATOM 1574 C C . ILE B 1 49 ? -9.828 -4.16 -7.68 1 97.25 49 ILE B C 1
ATOM 1576 O O . ILE B 1 49 ? -8.742 -4.254 -8.258 1 97.25 49 ILE B O 1
ATOM 1580 N N . ALA B 1 50 ? -10.141 -5.012 -6.645 1 95 50 ALA B N 1
ATOM 1581 C CA . ALA B 1 50 ? -9.5 -6.301 -6.402 1 95 50 ALA B CA 1
ATOM 1582 C C . ALA B 1 50 ? -10.203 -7.418 -7.172 1 95 50 ALA B C 1
ATOM 1584 O O . ALA B 1 50 ? -9.742 -7.836 -8.234 1 95 50 ALA B O 1
ATOM 1585 N N . ILE B 1 51 ? -11.234 -7.859 -6.695 1 91.56 51 ILE B N 1
ATOM 1586 C CA . ILE B 1 51 ? -12.266 -8.68 -7.32 1 91.56 51 ILE B CA 1
ATOM 1587 C C . ILE B 1 51 ? -13.57 -7.883 -7.414 1 91.56 51 ILE B C 1
ATOM 1589 O O . ILE B 1 51 ? -13.711 -6.84 -6.773 1 91.56 51 ILE B O 1
ATOM 1593 N N . PRO B 1 52 ? -14.445 -8.297 -8.281 1 89.56 52 PRO B N 1
ATOM 1594 C CA . PRO B 1 52 ? -15.672 -7.523 -8.469 1 89.56 52 PRO B CA 1
ATOM 1595 C C . PRO B 1 52 ? -16.359 -7.184 -7.148 1 89.56 52 PRO B C 1
ATOM 1597 O O . PRO B 1 52 ? -16.625 -8.078 -6.34 1 89.56 52 PRO B O 1
ATOM 1600 N N . GLY B 1 53 ? -16.484 -5.824 -6.945 1 93.12 53 GLY B N 1
ATOM 1601 C CA . GLY B 1 53 ? -17.25 -5.34 -5.809 1 93.12 53 GLY B CA 1
ATOM 1602 C C . GLY B 1 53 ? -16.375 -4.875 -4.66 1 93.12 53 GLY B C 1
ATOM 1603 O O . GLY B 1 53 ? -16.875 -4.273 -3.701 1 93.12 53 GLY B O 1
ATOM 1604 N N . PHE B 1 54 ? -15.07 -5.102 -4.797 1 96.88 54 PHE B N 1
ATOM 1605 C CA . PHE B 1 54 ? -14.266 -4.801 -3.617 1 96.88 54 PHE B CA 1
ATOM 1606 C C . PHE B 1 54 ? -12.992 -4.055 -4.008 1 96.88 54 PHE B C 1
ATOM 1608 O O . PHE B 1 54 ? -12.453 -4.262 -5.098 1 96.88 54 PHE B O 1
ATOM 1615 N N . VAL B 1 55 ? -12.5 -3.217 -3.113 1 98.44 55 VAL B N 1
ATOM 1616 C CA . VAL B 1 55 ? -11.328 -2.371 -3.311 1 98.44 55 VAL B CA 1
ATOM 1617 C C . VAL B 1 55 ? -10.055 -3.201 -3.156 1 98.44 55 VAL B C 1
ATOM 1619 O O . VAL B 1 55 ? -9.953 -4.027 -2.246 1 98.44 55 VAL B O 1
ATOM 1622 N N . TYR B 1 56 ? -9.086 -3.041 -4.082 1 97.06 56 TYR B N 1
ATOM 1623 C CA . TYR B 1 56 ? -7.852 -3.801 -3.963 1 97.06 56 TYR B CA 1
ATOM 1624 C C . TYR B 1 56 ? -7.012 -3.303 -2.791 1 97.06 56 TYR B C 1
ATOM 1626 O O . TYR B 1 56 ? -7.016 -2.109 -2.482 1 97.06 56 TYR B O 1
ATOM 1634 N N . GLY B 1 57 ? -6.324 -4.141 -2.127 1 98.31 57 GLY B N 1
ATOM 1635 C CA . GLY B 1 57 ? -5.625 -3.896 -0.876 1 98.31 57 GLY B CA 1
ATOM 1636 C C . GLY B 1 57 ? -4.551 -2.83 -0.992 1 98.31 57 GLY B C 1
ATOM 1637 O O . GLY B 1 57 ? -4.285 -2.105 -0.031 1 98.31 57 GLY B O 1
ATOM 1638 N N . GLY B 1 58 ? -3.914 -2.758 -2.121 1 98.62 58 GLY B N 1
ATOM 1639 C CA . GLY B 1 58 ? -2.871 -1.766 -2.326 1 98.62 58 GLY B CA 1
ATOM 1640 C C . GLY B 1 58 ? -3.359 -0.34 -2.148 1 98.62 58 GLY B C 1
ATOM 1641 O O . GLY B 1 58 ? -2.648 0.502 -1.599 1 98.62 58 GLY B O 1
ATOM 1642 N N . LEU B 1 59 ? -4.562 -0.03 -2.658 1 98.81 59 LEU B N 1
ATOM 1643 C CA . LEU B 1 59 ? -5.125 1.299 -2.449 1 98.81 59 LEU B CA 1
ATOM 1644 C C . LEU B 1 59 ? -5.379 1.554 -0.967 1 98.81 59 LEU B C 1
ATOM 1646 O O . LEU B 1 59 ? -5.086 2.637 -0.459 1 98.81 59 LEU B O 1
ATOM 1650 N N . LEU B 1 60 ? -5.914 0.542 -0.311 1 98.94 60 LEU B N 1
ATOM 1651 C CA . LEU B 1 60 ? -6.191 0.683 1.114 1 98.94 60 LEU B CA 1
ATOM 1652 C C . LEU B 1 60 ? -4.91 0.959 1.893 1 98.94 60 LEU B C 1
ATOM 1654 O O . LEU B 1 60 ? -4.883 1.834 2.762 1 98.94 60 LEU B O 1
ATOM 1658 N N . ALA B 1 61 ? -3.855 0.243 1.564 1 98.94 61 ALA B N 1
ATOM 1659 C CA . ALA B 1 61 ? -2.551 0.486 2.176 1 98.94 61 ALA B CA 1
ATOM 1660 C C . ALA B 1 61 ? -2.061 1.899 1.878 1 98.94 61 ALA B C 1
ATOM 1662 O O . ALA B 1 61 ? -1.503 2.568 2.752 1 98.94 61 ALA B O 1
ATOM 1663 N N . SER B 1 62 ? -2.238 2.352 0.675 1 98.88 62 SER B N 1
ATOM 1664 C CA . SER B 1 62 ? -1.839 3.689 0.254 1 98.88 62 SER B CA 1
ATOM 1665 C C . SER B 1 62 ? -2.557 4.762 1.067 1 98.88 62 SER B C 1
ATOM 1667 O O . SER B 1 62 ? -1.935 5.73 1.513 1 98.88 62 SER B O 1
ATOM 1669 N N . LEU B 1 63 ? -3.879 4.57 1.212 1 98.94 63 LEU B N 1
ATOM 1670 C CA . LEU B 1 63 ? -4.668 5.531 1.974 1 98.94 63 LEU B CA 1
ATOM 1671 C C . LEU B 1 63 ? -4.191 5.602 3.42 1 98.94 63 LEU B C 1
ATOM 1673 O O . LEU B 1 63 ? -4.039 6.691 3.977 1 98.94 63 LEU B O 1
ATOM 1677 N N . ILE B 1 64 ? -3.938 4.422 4.012 1 98.94 64 ILE B N 1
ATOM 1678 C CA . ILE B 1 64 ? -3.436 4.359 5.379 1 98.94 64 ILE B CA 1
ATOM 1679 C C . ILE B 1 64 ? -2.076 5.055 5.465 1 98.94 64 ILE B C 1
ATOM 1681 O O . ILE B 1 64 ? -1.83 5.84 6.383 1 98.94 64 ILE B O 1
ATOM 1685 N N . ASP B 1 65 ? -1.214 4.809 4.531 1 98.94 65 ASP B N 1
ATOM 1686 C CA . ASP B 1 65 ? 0.135 5.367 4.504 1 98.94 65 ASP B CA 1
ATOM 1687 C C . ASP B 1 65 ? 0.097 6.895 4.445 1 98.94 65 ASP B C 1
ATOM 1689 O O . ASP B 1 65 ? 0.618 7.566 5.336 1 98.94 65 ASP B O 1
ATOM 1693 N N . CYS B 1 66 ? -0.594 7.434 3.449 1 98.81 66 CYS B N 1
ATOM 1694 C CA . CYS B 1 66 ? -0.623 8.875 3.24 1 98.81 66 CYS B CA 1
ATOM 1695 C C . CYS B 1 66 ? -1.349 9.578 4.383 1 98.81 66 CYS B C 1
ATOM 1697 O O . CYS B 1 66 ? -0.915 10.633 4.844 1 98.81 66 CYS B O 1
ATOM 1699 N N . HIS B 1 67 ? -2.457 9 4.887 1 98.94 67 HIS B N 1
ATOM 1700 C CA . HIS B 1 67 ? -3.143 9.578 6.035 1 98.94 67 HIS B CA 1
ATOM 1701 C C . HIS B 1 67 ? -2.273 9.508 7.285 1 98.94 67 HIS B C 1
ATOM 1703 O O . HIS B 1 67 ? -2.307 10.422 8.125 1 98.94 67 HIS B O 1
ATOM 1709 N N . GLY B 1 68 ? -1.545 8.43 7.426 1 98.88 68 GLY B N 1
ATOM 1710 C CA . GLY B 1 68 ? -0.639 8.289 8.555 1 98.88 68 GLY B CA 1
ATOM 1711 C C . GLY B 1 68 ? 0.44 9.359 8.586 1 98.88 68 GLY B C 1
ATOM 1712 O O . GLY B 1 68 ? 0.691 9.961 9.633 1 98.88 68 GLY B O 1
ATOM 1713 N N . THR B 1 69 ? 1.066 9.594 7.457 1 98.5 69 THR B N 1
ATOM 1714 C CA . THR B 1 69 ? 2.109 10.617 7.414 1 98.5 69 THR B CA 1
ATOM 1715 C C . THR B 1 69 ? 1.513 12.008 7.582 1 98.5 69 THR B C 1
ATOM 1717 O O . THR B 1 69 ? 2.125 12.875 8.203 1 98.5 69 THR B O 1
ATOM 1720 N N . GLY B 1 70 ? 0.314 12.203 6.969 1 98.44 70 GLY B N 1
ATOM 1721 C CA . GLY B 1 70 ? -0.382 13.461 7.227 1 98.44 70 GLY B CA 1
ATOM 1722 C C . GLY B 1 70 ? -0.693 13.68 8.695 1 98.44 70 GLY B C 1
ATOM 1723 O O . GLY B 1 70 ? -0.517 14.781 9.211 1 98.44 70 GLY B O 1
ATOM 1724 N N . THR B 1 71 ? -1.159 12.641 9.352 1 98.69 71 THR B N 1
ATOM 1725 C CA . THR B 1 71 ? -1.451 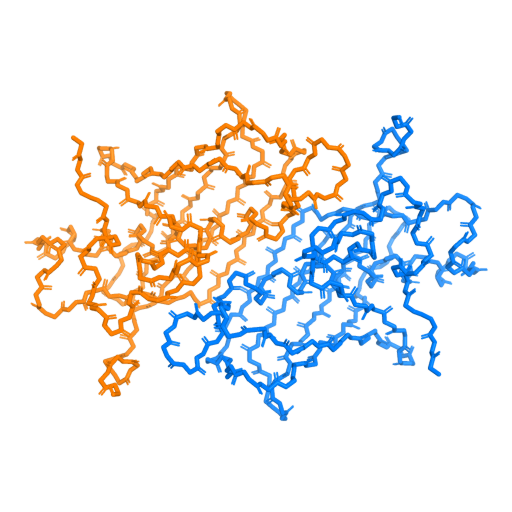12.68 10.781 1 98.69 71 THR B CA 1
ATOM 1726 C C . THR B 1 71 ? -0.192 13.008 11.578 1 98.69 71 THR B C 1
ATOM 1728 O O . THR B 1 71 ? -0.242 13.773 12.539 1 98.69 71 THR B O 1
ATOM 1731 N N . ALA B 1 72 ? 0.905 12.414 11.188 1 98.69 72 ALA B N 1
ATOM 1732 C CA . ALA B 1 72 ? 2.18 12.672 11.852 1 98.69 72 ALA B CA 1
ATOM 1733 C C . ALA B 1 72 ? 2.545 14.148 11.773 1 98.69 72 ALA B C 1
ATOM 1735 O O . ALA B 1 72 ? 2.953 14.742 12.773 1 98.69 72 ALA B O 1
ATOM 1736 N N . ALA B 1 73 ? 2.402 14.719 10.602 1 97.81 73 ALA B N 1
ATOM 1737 C CA . ALA B 1 73 ? 2.684 16.141 10.445 1 97.81 73 ALA B CA 1
ATOM 1738 C C . ALA B 1 73 ? 1.777 16.984 11.336 1 97.81 73 ALA B C 1
ATOM 1740 O O . ALA B 1 73 ? 2.25 17.875 12.047 1 97.81 73 ALA B O 1
ATOM 1741 N N . LEU B 1 74 ? 0.455 16.672 11.281 1 98 74 LEU B N 1
ATOM 1742 C CA . LEU B 1 74 ? -0.503 17.391 12.125 1 98 74 LEU B CA 1
ATOM 1743 C C . LEU B 1 74 ? -0.099 17.312 13.594 1 98 74 LEU B C 1
ATOM 1745 O O . LEU B 1 74 ? -0.072 18.328 14.281 1 98 74 LEU B O 1
ATOM 1749 N N . ALA B 1 75 ? 0.2 16.156 14.031 1 98.19 75 ALA B N 1
ATOM 1750 C CA . ALA B 1 75 ? 0.562 15.93 15.43 1 98.19 75 ALA B CA 1
ATOM 1751 C C . ALA B 1 75 ? 1.829 16.703 15.797 1 98.19 75 ALA B C 1
ATOM 1753 O O . ALA B 1 75 ? 1.922 17.266 16.891 1 98.19 75 ALA B O 1
ATOM 1754 N N . ALA B 1 76 ? 2.797 16.688 14.922 1 97.75 76 ALA B N 1
ATOM 1755 C CA . ALA B 1 76 ? 4.062 17.375 15.172 1 97.75 76 ALA B CA 1
ATOM 1756 C C . ALA B 1 76 ? 3.852 18.875 15.289 1 97.75 76 ALA B C 1
ATOM 1758 O O . ALA B 1 76 ? 4.406 19.516 16.188 1 97.75 76 ALA B O 1
ATOM 1759 N N . TYR B 1 77 ? 3.07 19.438 14.375 1 96.75 77 TYR B N 1
ATOM 1760 C CA . TYR B 1 77 ? 2.762 20.859 14.461 1 96.75 77 TYR B CA 1
ATOM 1761 C C . TYR B 1 77 ? 2.078 21.188 15.781 1 96.75 77 TYR B C 1
ATOM 1763 O O . TYR B 1 77 ? 2.434 22.172 16.453 1 96.75 77 TYR B O 1
ATOM 1771 N N . ARG B 1 78 ? 1.089 20.422 16.125 1 96.62 78 ARG B N 1
ATOM 1772 C CA . ARG B 1 78 ? 0.369 20.641 17.375 1 96.62 78 ARG B CA 1
ATOM 1773 C C . ARG B 1 78 ? 1.311 20.562 18.562 1 96.62 78 ARG B C 1
ATOM 1775 O O . ARG B 1 78 ? 1.258 21.406 19.469 1 96.62 78 ARG B O 1
ATOM 1782 N N . ALA B 1 79 ? 2.129 19.594 18.625 1 96.88 79 ALA B N 1
ATOM 1783 C CA . ALA B 1 79 ? 3.074 19.406 19.719 1 96.88 79 ALA B CA 1
ATOM 1784 C C . ALA B 1 79 ? 4.035 20.594 19.828 1 96.88 79 ALA B C 1
ATOM 1786 O O . ALA B 1 79 ? 4.453 20.953 20.922 1 96.88 79 ALA B O 1
ATOM 1787 N N . ALA B 1 80 ? 4.363 21.172 18.688 1 96.31 80 ALA B N 1
ATOM 1788 C CA . ALA B 1 80 ? 5.316 22.281 18.641 1 96.31 80 ALA B CA 1
ATOM 1789 C C . ALA B 1 80 ? 4.617 23.609 18.891 1 96.31 80 ALA B C 1
ATOM 1791 O O . ALA B 1 80 ? 5.27 24.656 18.938 1 96.31 80 ALA B O 1
ATOM 1792 N N . GLY B 1 81 ? 3.301 23.531 18.953 1 96.75 81 GLY B N 1
ATOM 1793 C CA . GLY B 1 81 ? 2.543 24.766 19.094 1 96.75 81 GLY B CA 1
ATOM 1794 C C . GLY B 1 81 ? 2.576 25.641 17.859 1 96.75 81 GLY B C 1
ATOM 1795 O O . GLY B 1 81 ? 2.602 26.859 17.953 1 96.75 81 GLY B O 1
ATOM 1796 N N . ARG B 1 82 ? 2.686 24.969 16.734 1 96 82 ARG B N 1
ATOM 1797 C CA . ARG B 1 82 ? 2.785 25.656 15.453 1 96 82 ARG B CA 1
ATOM 1798 C C . ARG B 1 82 ? 1.58 25.344 14.57 1 96 82 ARG B C 1
ATOM 1800 O O . ARG B 1 82 ? 0.953 24.281 14.719 1 96 82 ARG B O 1
ATOM 1807 N N . GLU B 1 83 ? 1.312 26.219 13.656 1 95.38 83 GLU B N 1
ATOM 1808 C CA . GLU B 1 83 ? 0.28 25.969 12.656 1 95.38 83 GLU B CA 1
ATOM 1809 C C . GLU B 1 83 ? 0.86 25.281 11.422 1 95.38 83 GLU B C 1
ATOM 1811 O O . GLU B 1 83 ? 1.973 25.609 10.992 1 95.38 83 GLU B O 1
ATOM 1816 N N . PRO B 1 84 ? 0.074 24.375 10.875 1 94.94 84 PRO B N 1
ATOM 1817 C CA . PRO B 1 84 ? 0.542 23.797 9.609 1 94.94 84 PRO B CA 1
ATOM 1818 C C . PRO B 1 84 ? 0.923 24.859 8.578 1 94.94 84 PRO B C 1
ATOM 1820 O O . PRO B 1 84 ? 0.235 25.875 8.453 1 94.94 84 PRO B O 1
ATOM 1823 N N . GLY B 1 85 ? 2.053 24.609 7.914 1 91.62 85 GLY B N 1
ATOM 1824 C CA . GLY B 1 85 ? 2.496 25.531 6.895 1 91.62 85 GLY B CA 1
ATOM 1825 C C . GLY B 1 85 ? 3.592 26.469 7.375 1 91.62 85 GLY B C 1
ATOM 1826 O O . GLY B 1 85 ? 4.25 27.125 6.57 1 91.62 85 GLY B O 1
ATOM 1827 N N . THR B 1 86 ? 3.695 26.641 8.719 1 94.5 86 THR B N 1
ATOM 1828 C CA . THR B 1 86 ? 4.777 27.469 9.227 1 94.5 86 THR B CA 1
ATOM 1829 C C . THR B 1 86 ? 6.133 26.828 8.953 1 94.5 86 THR B C 1
ATOM 1831 O O . THR B 1 86 ? 6.223 25.609 8.75 1 94.5 86 THR B O 1
ATOM 1834 N N . GLN B 1 87 ? 7.156 27.641 8.93 1 92.5 87 GLN B N 1
ATOM 1835 C CA . GLN B 1 87 ? 8.5 27.188 8.594 1 92.5 87 GLN B CA 1
ATOM 1836 C C . GLN B 1 87 ? 9.305 26.875 9.852 1 92.5 87 GLN B C 1
ATOM 1838 O O . GLN B 1 87 ? 9.164 27.562 10.867 1 92.5 87 GLN B O 1
ATOM 1843 N N . PRO B 1 88 ? 10.227 25.891 9.852 1 92 88 PRO B N 1
ATOM 1844 C CA . PRO B 1 88 ? 10.438 24.922 8.773 1 92 88 PRO B CA 1
ATOM 1845 C C . PRO B 1 88 ? 9.312 23.891 8.68 1 92 88 PRO B C 1
ATOM 1847 O O . PRO B 1 88 ? 8.672 23.578 9.688 1 92 88 PRO B O 1
ATOM 1850 N N . PRO B 1 89 ? 9.062 23.422 7.477 1 92.69 89 PRO B N 1
ATOM 1851 C CA . PRO B 1 89 ? 7.965 22.469 7.332 1 92.69 89 PRO B CA 1
ATOM 1852 C C . PRO B 1 89 ? 8.211 21.156 8.094 1 92.69 89 PRO B C 1
ATOM 1854 O O . PRO B 1 89 ? 9.352 20.688 8.164 1 92.69 89 PRO B O 1
ATOM 1857 N N . LEU B 1 90 ? 7.188 20.656 8.695 1 94.19 90 LEU B N 1
ATOM 1858 C CA . LEU B 1 90 ? 7.238 19.344 9.328 1 94.19 90 LEU B CA 1
ATOM 1859 C C . LEU B 1 90 ? 6.613 18.281 8.43 1 94.19 90 LEU B C 1
ATOM 1861 O O . LEU B 1 90 ? 5.41 18.031 8.508 1 94.19 90 LEU B O 1
ATOM 1865 N N . ARG B 1 91 ? 7.496 17.734 7.57 1 94.38 91 ARG B N 1
ATOM 1866 C CA . ARG B 1 91 ? 7.117 16.656 6.645 1 94.38 91 ARG B CA 1
ATOM 1867 C C . ARG B 1 91 ? 7.684 15.32 7.102 1 94.38 91 ARG B C 1
ATOM 1869 O O . ARG B 1 91 ? 8.836 15.234 7.523 1 94.38 91 ARG B O 1
ATOM 1876 N N . PHE B 1 92 ? 6.855 14.367 7.012 1 96.62 92 PHE B N 1
ATOM 1877 C CA . PHE B 1 92 ? 7.242 13.039 7.477 1 96.62 92 PHE B CA 1
ATOM 1878 C C . PHE B 1 92 ? 7.238 12.039 6.328 1 96.62 92 PHE B C 1
ATOM 1880 O O . PHE B 1 92 ? 6.473 12.18 5.375 1 96.62 92 PHE B O 1
ATOM 1887 N N . VAL B 1 93 ? 8.102 11.023 6.391 1 96.81 93 VAL B N 1
ATOM 1888 C CA . VAL B 1 93 ? 8.133 9.883 5.488 1 96.81 93 VAL B CA 1
ATOM 1889 C C . VAL B 1 93 ? 7.926 8.594 6.277 1 96.81 93 VAL B C 1
ATOM 1891 O O . VAL B 1 93 ? 8.211 8.539 7.477 1 96.81 93 VAL B O 1
ATOM 1894 N N . THR B 1 94 ? 7.422 7.652 5.602 1 98.44 94 THR B N 1
ATOM 1895 C CA . THR B 1 94 ? 7.07 6.402 6.266 1 98.44 94 THR B CA 1
ATOM 1896 C C . THR B 1 94 ? 8.305 5.539 6.48 1 98.44 94 THR B C 1
ATOM 1898 O O . THR B 1 94 ? 9.062 5.277 5.539 1 98.44 94 THR B O 1
ATOM 1901 N N . ALA B 1 95 ? 8.531 5.18 7.707 1 98.75 95 ALA B N 1
ATOM 1902 C CA . ALA B 1 95 ? 9.57 4.199 8.016 1 98.75 95 ALA B CA 1
ATOM 1903 C C . ALA B 1 95 ? 9.016 2.779 7.969 1 98.75 95 ALA B C 1
ATOM 1905 O O . ALA B 1 95 ? 9.672 1.868 7.449 1 98.75 95 ALA B O 1
ATOM 1906 N N . SER B 1 96 ? 7.82 2.643 8.562 1 98.88 96 SER B N 1
ATOM 1907 C CA . SER B 1 96 ? 7.168 1.338 8.555 1 98.88 96 SER B CA 1
ATOM 1908 C C . SER B 1 96 ? 5.652 1.479 8.445 1 98.88 96 SER B C 1
ATOM 1910 O O . SER B 1 96 ? 5.074 2.441 8.953 1 98.88 96 SER B O 1
ATOM 1912 N N . LEU B 1 97 ? 5.055 0.537 7.785 1 98.94 97 LEU B N 1
ATOM 1913 C CA . LEU B 1 97 ? 3.621 0.46 7.539 1 98.94 97 LEU B CA 1
ATOM 1914 C C . LEU B 1 97 ? 3.096 -0.944 7.82 1 98.94 97 LEU B C 1
ATOM 1916 O O . LEU B 1 97 ? 3.588 -1.921 7.254 1 98.94 97 LEU B O 1
ATOM 1920 N N . GLN B 1 98 ? 2.17 -1.02 8.742 1 98.94 98 GLN B N 1
ATOM 1921 C CA . GLN B 1 98 ? 1.45 -2.26 9.008 1 98.94 98 GLN B CA 1
ATOM 1922 C C . GLN B 1 98 ? -0.038 -2.109 8.711 1 98.94 98 GLN B C 1
ATOM 1924 O O . GLN B 1 98 ? -0.671 -1.145 9.141 1 98.94 98 GLN B O 1
ATOM 1929 N N . VAL B 1 99 ? -0.558 -3.041 7.949 1 98.94 99 VAL B N 1
ATOM 1930 C CA . VAL B 1 99 ? -1.971 -3.018 7.586 1 98.94 99 VAL B CA 1
ATOM 1931 C C . VAL B 1 99 ? -2.594 -4.387 7.844 1 98.94 99 VAL B C 1
ATOM 1933 O O . VAL B 1 99 ? -2.072 -5.41 7.391 1 98.94 99 VAL B O 1
ATOM 1936 N N . ASP B 1 100 ? -3.635 -4.402 8.57 1 98.94 100 ASP B N 1
ATOM 1937 C CA . ASP B 1 100 ? -4.453 -5.594 8.766 1 98.94 100 ASP B CA 1
ATOM 1938 C C . ASP B 1 100 ? -5.781 -5.477 8.023 1 98.94 100 ASP B C 1
ATOM 1940 O O . ASP B 1 100 ? -6.562 -4.559 8.289 1 98.94 100 ASP B O 1
ATOM 1944 N N . PHE B 1 101 ? -5.973 -6.391 7.109 1 98.88 101 PHE B N 1
ATOM 1945 C CA . PHE B 1 101 ? -7.207 -6.426 6.328 1 98.88 101 PHE B CA 1
ATOM 1946 C C . PHE B 1 101 ? -8.25 -7.305 7.008 1 98.88 101 PHE B C 1
ATOM 1948 O O . PHE B 1 101 ? -8.172 -8.531 6.945 1 98.88 101 PHE B O 1
ATOM 1955 N N . LEU B 1 102 ? -9.281 -6.656 7.574 1 98.69 102 LEU B N 1
ATOM 1956 C CA . LEU B 1 102 ? -10.188 -7.328 8.5 1 98.69 102 LEU B CA 1
ATOM 1957 C C . LEU B 1 102 ? -11.406 -7.875 7.77 1 98.69 102 LEU B C 1
ATOM 1959 O O . LEU B 1 102 ? -11.992 -8.883 8.188 1 98.69 102 LEU B O 1
ATOM 1963 N N . ALA B 1 103 ? -11.859 -7.203 6.754 1 97.56 103 ALA B N 1
ATOM 1964 C CA . ALA B 1 103 ? -13.016 -7.562 5.934 1 97.56 103 ALA B CA 1
ATOM 1965 C C . ALA B 1 103 ? -12.914 -6.941 4.543 1 97.56 103 ALA B C 1
ATOM 1967 O O . ALA B 1 103 ? -12.234 -5.93 4.355 1 97.56 103 ALA B O 1
ATOM 1968 N N . PRO B 1 104 ? -13.555 -7.613 3.533 1 96.88 104 PRO B N 1
ATOM 1969 C CA . PRO B 1 104 ? -13.57 -6.98 2.213 1 96.88 104 PRO B CA 1
ATOM 1970 C C . PRO B 1 104 ? -14.125 -5.559 2.246 1 96.88 104 PRO B C 1
ATOM 1972 O O . PRO B 1 104 ? -15.133 -5.305 2.906 1 96.88 104 PRO B O 1
ATOM 1975 N N . THR B 1 105 ? -13.438 -4.625 1.646 1 98.56 105 THR B N 1
ATOM 1976 C CA . THR B 1 105 ? -13.875 -3.234 1.563 1 98.56 105 THR B CA 1
ATOM 1977 C C . THR B 1 105 ? -14.688 -2.998 0.293 1 98.56 105 THR B C 1
ATOM 1979 O O . THR B 1 105 ? -14.188 -3.207 -0.815 1 98.56 105 THR B O 1
ATOM 1982 N N . PRO B 1 106 ? -15.906 -2.527 0.418 1 97.94 106 PRO B N 1
ATOM 1983 C CA . PRO B 1 106 ? -16.734 -2.363 -0.78 1 97.94 106 PRO B CA 1
ATOM 1984 C C . PRO B 1 106 ? -16.25 -1.232 -1.683 1 97.94 106 PRO B C 1
ATOM 1986 O O . PRO B 1 106 ? -15.789 -0.197 -1.189 1 97.94 106 PRO B O 1
ATOM 1989 N N . LEU B 1 107 ? -16.359 -1.467 -2.945 1 96.88 107 LEU B N 1
ATOM 1990 C CA . LEU B 1 107 ? -16.047 -0.466 -3.957 1 96.88 107 LEU B CA 1
ATOM 1991 C C . LEU B 1 107 ? -17.219 0.47 -4.184 1 96.88 107 LEU B C 1
ATOM 1993 O O . LEU B 1 107 ? -18.375 0.073 -4.012 1 96.88 107 LEU B O 1
ATOM 1997 N N . GLY B 1 108 ? -16.906 1.74 -4.5 1 94.12 108 GLY B N 1
ATOM 1998 C CA . GLY B 1 108 ? -17.938 2.678 -4.906 1 94.12 108 GLY B CA 1
ATOM 1999 C C . GLY B 1 108 ? -18.562 3.412 -3.74 1 94.12 108 GLY B C 1
ATOM 2000 O O . GLY B 1 108 ? -19.562 4.113 -3.91 1 94.12 108 GLY B O 1
ATOM 2001 N N . VAL B 1 109 ? -18.078 3.279 -2.602 1 97.75 109 VAL B N 1
ATOM 2002 C CA . VAL B 1 109 ? -18.594 3.994 -1.441 1 97.75 109 VAL B CA 1
ATOM 2003 C C . VAL B 1 109 ? -17.5 4.883 -0.851 1 97.75 109 VAL B C 1
ATOM 2005 O O . VAL B 1 109 ? -16.312 4.668 -1.102 1 97.75 109 VAL B O 1
ATOM 2008 N N . GLU B 1 110 ? -17.938 5.84 -0.138 1 98.75 110 GLU B N 1
ATOM 2009 C CA . GLU B 1 110 ? -16.969 6.668 0.565 1 98.75 110 GLU B CA 1
ATOM 2010 C C . GLU B 1 110 ? -16.328 5.91 1.726 1 98.75 110 GLU B C 1
ATOM 2012 O O . GLU B 1 110 ? -17.031 5.262 2.508 1 98.75 110 GLU B O 1
ATOM 2017 N N . LEU B 1 111 ? -15.062 5.984 1.82 1 98.94 111 LEU B N 1
ATOM 2018 C CA . LEU B 1 111 ? -14.289 5.441 2.934 1 98.94 111 LEU B CA 1
ATOM 2019 C C . LEU B 1 111 ? -13.852 6.555 3.881 1 98.94 111 LEU B C 1
ATOM 2021 O O . LEU B 1 111 ? -13.523 7.66 3.441 1 98.94 111 LEU B O 1
ATOM 2025 N N . VAL B 1 112 ? -13.875 6.25 5.141 1 98.94 112 VAL B N 1
ATOM 2026 C CA . VAL B 1 112 ? -13.438 7.207 6.152 1 98.94 112 VAL B CA 1
ATOM 2027 C C . VAL B 1 112 ? -12.258 6.633 6.934 1 98.94 112 VAL B C 1
ATOM 2029 O O . VAL B 1 112 ? -12.336 5.52 7.453 1 98.94 112 VAL B O 1
ATOM 2032 N N . LEU B 1 113 ? -11.195 7.359 6.977 1 98.94 113 LEU B N 1
ATOM 2033 C CA . LEU B 1 113 ? -10.023 6.992 7.766 1 98.94 113 LEU B CA 1
ATOM 2034 C C . LEU B 1 113 ? -9.945 7.836 9.031 1 98.94 113 LEU B C 1
ATOM 2036 O O . LEU B 1 113 ? -10.016 9.062 8.977 1 98.94 113 LEU B O 1
ATOM 2040 N N . ARG B 1 114 ? -9.805 7.195 10.141 1 98.94 114 ARG 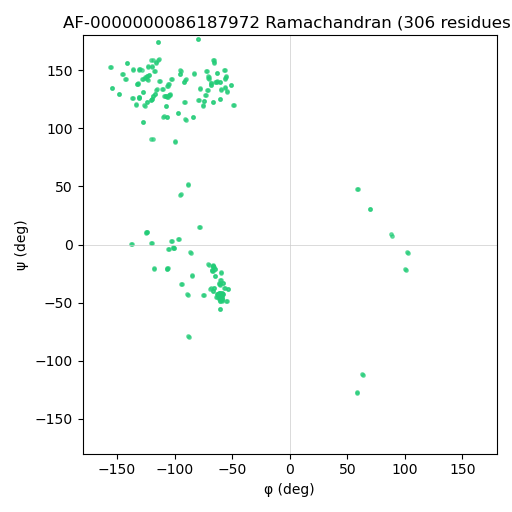B N 1
ATOM 2041 C CA . ARG B 1 114 ? -9.602 7.859 11.422 1 98.94 114 ARG B CA 1
ATOM 2042 C C . ARG B 1 114 ? -8.266 7.453 12.039 1 98.94 114 ARG B C 1
ATOM 2044 O O . ARG B 1 114 ? -7.973 6.262 12.172 1 98.94 114 ARG B O 1
ATOM 2051 N N . ALA B 1 115 ? -7.52 8.461 12.383 1 98.88 115 ALA B N 1
ATOM 2052 C CA . ALA B 1 115 ? -6.176 8.18 12.883 1 98.88 115 ALA B CA 1
ATOM 2053 C C . ALA B 1 115 ? -5.949 8.836 14.242 1 98.88 115 ALA B C 1
ATOM 2055 O O . ALA B 1 115 ? -6.418 9.945 14.492 1 98.88 115 ALA B O 1
ATOM 2056 N N . ARG B 1 116 ? -5.211 8.148 15.07 1 98.69 116 ARG B N 1
ATOM 2057 C CA . ARG B 1 116 ? -4.766 8.648 16.359 1 98.69 116 ARG B CA 1
ATOM 2058 C C . ARG B 1 116 ? -3.254 8.531 16.5 1 98.69 116 ARG B C 1
ATOM 2060 O O . ARG B 1 116 ? -2.699 7.434 16.391 1 98.69 116 ARG B O 1
ATOM 2067 N N . PRO B 1 117 ? -2.602 9.68 16.703 1 98.62 117 PRO B N 1
ATOM 2068 C CA . PRO B 1 117 ? -1.195 9.555 17.094 1 98.62 117 PRO B CA 1
ATOM 2069 C C . PRO B 1 117 ? -1.019 8.93 18.469 1 98.62 117 PRO B C 1
ATOM 2071 O O . PRO B 1 117 ? -1.521 9.461 19.469 1 98.62 117 PRO B O 1
ATOM 2074 N N . VAL B 1 118 ? -0.299 7.852 18.562 1 98.75 118 VAL B N 1
ATOM 2075 C CA . VAL B 1 118 ? -0.179 7.145 19.828 1 98.75 118 VAL B CA 1
ATOM 2076 C C . VAL B 1 118 ? 1.205 7.387 20.438 1 98.75 118 VAL B C 1
ATOM 2078 O O . VAL B 1 118 ? 1.426 7.145 21.625 1 98.75 118 VAL B O 1
ATOM 2081 N N . GLU B 1 119 ? 2.15 7.777 19.672 1 98.75 119 GLU B N 1
ATOM 2082 C CA . GLU B 1 119 ? 3.471 8.25 20.078 1 98.75 119 GLU B CA 1
ATOM 2083 C C . GLU B 1 119 ? 3.883 9.484 19.281 1 98.75 119 GLU B C 1
ATOM 2085 O O . GLU B 1 119 ? 3.824 9.492 18.047 1 98.75 119 GLU B O 1
ATOM 2090 N N . VAL B 1 120 ? 4.23 10.516 20 1 98.31 120 VAL B N 1
ATOM 2091 C CA . VAL B 1 120 ? 4.691 11.742 19.359 1 98.31 120 VAL B CA 1
ATOM 2092 C C . VAL B 1 120 ? 6.035 12.164 19.953 1 98.31 120 VAL B C 1
ATOM 2094 O O . VAL B 1 120 ? 6.102 12.594 21.109 1 98.31 120 VAL B O 1
ATOM 2097 N N . LYS B 1 121 ? 7.023 11.945 19.172 1 97.75 121 LYS B N 1
ATOM 2098 C CA . LYS B 1 121 ? 8.375 12.414 19.484 1 97.75 121 LYS B CA 1
ATOM 2099 C C . LYS B 1 121 ? 8.844 13.461 18.484 1 97.75 121 LYS B C 1
ATOM 2101 O O . LYS B 1 121 ? 8.156 13.734 17.5 1 97.75 121 LYS B O 1
ATOM 2106 N N . GLU B 1 122 ? 9.984 14.031 18.734 1 93.44 122 GLU B N 1
ATOM 2107 C CA . GLU B 1 122 ? 10.5 15.133 17.922 1 93.44 122 GLU B CA 1
ATOM 2108 C C . GLU B 1 122 ? 10.633 14.719 16.453 1 93.44 122 GLU B C 1
ATOM 2110 O O . GLU B 1 122 ? 10.266 15.477 15.555 1 93.44 122 GLU B O 1
ATOM 2115 N N . ARG B 1 123 ? 11.125 13.531 16.266 1 96.75 123 ARG B N 1
ATOM 2116 C CA . ARG B 1 123 ? 11.43 13.156 14.891 1 96.75 123 ARG B CA 1
ATOM 2117 C C . ARG B 1 123 ? 10.711 11.875 14.5 1 96.75 123 ARG B C 1
ATOM 2119 O O . ARG B 1 123 ? 11.023 11.266 13.477 1 96.75 123 ARG B O 1
ATOM 2126 N N . LYS B 1 124 ? 9.805 11.453 15.32 1 98.62 124 LYS B N 1
ATOM 2127 C CA . LYS B 1 124 ? 9.094 10.203 15.062 1 98.62 124 LYS B CA 1
ATOM 2128 C C . LYS B 1 124 ? 7.668 10.258 15.602 1 98.62 124 LYS B C 1
ATOM 2130 O O . LYS B 1 124 ? 7.445 10.641 16.75 1 98.62 124 LYS B O 1
ATOM 2135 N N . VAL B 1 125 ? 6.762 9.93 14.836 1 98.88 125 VAL B N 1
ATOM 2136 C CA . VAL B 1 125 ? 5.359 9.82 15.234 1 98.88 125 VAL B CA 1
ATOM 2137 C C . VAL B 1 125 ? 4.812 8.453 14.844 1 98.88 125 VAL B C 1
ATOM 2139 O O . VAL B 1 125 ? 5.051 7.977 13.734 1 98.88 125 VAL B O 1
ATOM 2142 N N . VAL B 1 126 ? 4.148 7.785 15.766 1 98.94 126 VAL B N 1
ATOM 2143 C CA . VAL B 1 126 ? 3.441 6.539 15.484 1 98.94 126 VAL B CA 1
ATOM 2144 C C . VAL B 1 126 ? 1.934 6.781 15.531 1 98.94 126 VAL B C 1
ATOM 2146 O O . VAL B 1 126 ? 1.419 7.344 16.5 1 98.94 126 VAL B O 1
ATOM 2149 N N . SER B 1 127 ? 1.261 6.383 14.492 1 98.88 127 SER B N 1
ATOM 2150 C CA . SER B 1 127 ? -0.187 6.559 14.422 1 98.88 127 SER B CA 1
ATOM 2151 C C . SER B 1 127 ? -0.896 5.23 14.195 1 98.88 127 SER B C 1
ATOM 2153 O O . SER B 1 127 ? -0.41 4.383 13.438 1 98.88 127 SER B O 1
ATOM 2155 N N . GLU B 1 128 ? -2.012 5.094 14.836 1 98.94 128 GLU B N 1
ATOM 2156 C CA . GLU B 1 128 ? -2.941 4.004 14.555 1 98.94 128 GLU B CA 1
ATOM 2157 C C . GLU B 1 128 ? -4.156 4.5 13.773 1 98.94 128 GLU B C 1
ATOM 2159 O O . GLU B 1 128 ? -4.672 5.586 14.047 1 98.94 128 GLU B O 1
ATOM 2164 N N . ILE B 1 129 ? -4.566 3.717 12.797 1 98.94 129 ILE B N 1
ATOM 2165 C CA . ILE B 1 129 ? -5.594 4.164 11.859 1 98.94 129 ILE B CA 1
ATOM 2166 C C . ILE B 1 129 ? -6.645 3.072 11.688 1 98.94 129 ILE B C 1
ATOM 2168 O O . ILE B 1 129 ? -6.309 1.89 11.586 1 98.94 129 ILE B O 1
ATOM 2172 N N . GLU B 1 130 ? -7.871 3.492 11.664 1 98.94 130 GLU B N 1
ATOM 2173 C CA . GLU B 1 130 ? -8.977 2.639 11.25 1 98.94 130 GLU B CA 1
ATOM 2174 C C . GLU B 1 130 ? -9.633 3.172 9.977 1 98.94 130 GLU B C 1
ATOM 2176 O O . GLU B 1 130 ? -9.805 4.383 9.82 1 98.94 130 GLU B O 1
ATOM 2181 N N . LEU B 1 131 ? -9.867 2.293 9.023 1 98.94 131 LEU B N 1
ATOM 2182 C CA . LEU B 1 131 ? -10.594 2.627 7.805 1 98.94 131 LEU B CA 1
ATOM 2183 C C . LEU B 1 131 ? -12 2.035 7.828 1 98.94 131 LEU B C 1
ATOM 2185 O O . LEU B 1 131 ? -12.164 0.828 8.008 1 98.94 131 LEU B O 1
ATOM 2189 N N . PHE B 1 132 ? -12.945 2.912 7.605 1 98.94 132 PHE B N 1
ATOM 2190 C CA . PHE B 1 132 ? -14.359 2.561 7.699 1 98.94 132 PHE B CA 1
ATOM 2191 C C . PHE B 1 132 ? -15.008 2.566 6.32 1 98.94 132 PHE B C 1
ATOM 2193 O O . PHE B 1 132 ? -14.805 3.494 5.535 1 98.94 132 PHE B O 1
ATOM 2200 N N . ALA B 1 133 ? -15.773 1.551 6.02 1 98.88 133 ALA B N 1
ATOM 2201 C CA . ALA B 1 133 ? -16.844 1.562 5.031 1 98.88 133 ALA B CA 1
ATOM 2202 C C . ALA B 1 133 ? -18.219 1.559 5.707 1 98.88 133 ALA B C 1
ATOM 2204 O O . ALA B 1 133 ? -18.641 0.538 6.25 1 98.88 133 ALA B O 1
ATOM 2205 N N . GLY B 1 134 ? -18.906 2.678 5.617 1 98.19 134 GLY B N 1
ATOM 2206 C CA . GLY B 1 134 ? -20.031 2.814 6.512 1 98.19 134 GLY B CA 1
ATOM 2207 C C . GLY B 1 134 ? -19.656 2.709 7.977 1 98.19 134 GLY B C 1
ATOM 2208 O O . GLY B 1 134 ? -18.75 3.41 8.445 1 98.19 134 GLY B O 1
ATOM 2209 N N . ASP B 1 135 ? -20.328 1.834 8.711 1 98.19 135 ASP B N 1
ATOM 2210 C CA . ASP B 1 135 ? -20.078 1.708 10.141 1 98.19 135 ASP B CA 1
ATOM 2211 C C . ASP B 1 135 ? -19.109 0.566 10.43 1 98.19 135 ASP B C 1
ATOM 2213 O O . ASP B 1 135 ? -18.781 0.307 11.594 1 98.19 135 ASP B O 1
ATOM 2217 N N . GLN B 1 136 ? -18.625 0.013 9.406 1 98.62 136 GLN B N 1
ATOM 2218 C CA . GLN B 1 136 ? -17.781 -1.161 9.594 1 98.62 136 GLN B CA 1
ATOM 2219 C C . GLN B 1 136 ? -16.312 -0.813 9.398 1 98.62 136 GLN B C 1
ATOM 2221 O O . GLN B 1 136 ? -15.938 -0.183 8.406 1 98.62 136 GLN B O 1
ATOM 2226 N N . VAL B 1 137 ? -15.469 -1.188 10.367 1 98.94 137 VAL B N 1
ATOM 2227 C CA . VAL B 1 137 ? -14.023 -1.134 10.156 1 98.94 137 VAL B CA 1
ATOM 2228 C C . VAL B 1 137 ? -13.586 -2.295 9.266 1 98.94 137 VAL B C 1
ATOM 2230 O O . VAL B 1 137 ? -13.781 -3.461 9.617 1 98.94 137 VAL B O 1
ATOM 2233 N N . THR B 1 138 ? -13.008 -1.976 8.133 1 98.88 138 THR B N 1
ATOM 2234 C CA . THR B 1 138 ? -12.586 -3.051 7.242 1 98.88 138 THR B CA 1
ATOM 2235 C C . THR B 1 138 ? -11.07 -3.201 7.258 1 98.88 138 THR B C 1
ATOM 2237 O O . THR B 1 138 ? -10.539 -4.238 6.852 1 98.88 138 THR B O 1
ATOM 2240 N N . VAL B 1 139 ? -10.359 -2.195 7.648 1 98.94 139 VAL B N 1
ATOM 2241 C CA . VAL B 1 139 ? -8.906 -2.213 7.664 1 98.94 139 VAL B CA 1
ATOM 2242 C C . VAL B 1 139 ? -8.391 -1.466 8.891 1 98.94 139 VAL B C 1
ATOM 2244 O O . VAL B 1 139 ? -8.961 -0.45 9.289 1 98.94 139 VAL B O 1
ATOM 2247 N N . ARG B 1 140 ? -7.312 -1.976 9.477 1 98.94 140 ARG B N 1
ATOM 2248 C CA . ARG B 1 140 ? -6.547 -1.272 10.5 1 98.94 140 ARG B CA 1
ATOM 2249 C C . ARG B 1 140 ? -5.09 -1.114 10.078 1 98.94 140 ARG B C 1
ATOM 2251 O O . ARG B 1 140 ? -4.527 -1.996 9.43 1 98.94 140 ARG B O 1
ATOM 2258 N N . GLY B 1 141 ? -4.543 -0.015 10.484 1 98.94 141 GLY B N 1
ATOM 2259 C CA . GLY B 1 141 ? -3.158 0.237 10.117 1 98.94 141 GLY B CA 1
ATOM 2260 C C . GLY B 1 141 ? -2.359 0.891 11.227 1 98.94 141 GLY B C 1
ATOM 2261 O O . GLY B 1 141 ? -2.932 1.459 12.164 1 98.94 141 GLY B O 1
ATOM 2262 N N . ARG B 1 142 ? -1.124 0.75 11.211 1 98.94 142 ARG B N 1
ATOM 2263 C CA . ARG B 1 142 ? -0.136 1.435 12.039 1 98.94 142 ARG B CA 1
ATOM 2264 C C . ARG B 1 142 ? 1.002 1.988 11.188 1 98.94 142 ARG B C 1
ATOM 2266 O O . ARG B 1 142 ? 1.579 1.27 10.367 1 98.94 142 ARG B O 1
ATOM 2273 N N . VAL B 1 143 ? 1.245 3.229 11.352 1 98.94 143 VAL B N 1
ATOM 2274 C CA . VAL B 1 143 ? 2.273 3.904 10.562 1 98.94 143 VAL B CA 1
ATOM 2275 C C . VAL B 1 143 ? 3.332 4.492 11.492 1 98.94 143 VAL B C 1
ATOM 2277 O O . VAL B 1 143 ? 3.006 5.215 12.438 1 98.94 143 VAL B O 1
ATOM 2280 N N . VAL B 1 144 ? 4.555 4.125 11.266 1 98.94 144 VAL B N 1
ATOM 2281 C CA . VAL B 1 144 ? 5.695 4.809 11.867 1 98.94 144 VAL B CA 1
ATOM 2282 C C . VAL B 1 144 ? 6.273 5.816 10.883 1 98.94 144 VAL B C 1
ATOM 2284 O O . VAL B 1 144 ? 6.805 5.434 9.836 1 98.94 144 VAL B O 1
ATOM 2287 N N . ALA B 1 145 ? 6.145 6.992 11.219 1 98.81 145 ALA B N 1
ATOM 2288 C CA . ALA B 1 145 ? 6.602 8.078 10.359 1 98.81 145 ALA B CA 1
ATOM 2289 C C . ALA B 1 145 ? 7.777 8.82 10.984 1 98.81 145 ALA B C 1
ATOM 2291 O O . ALA B 1 145 ? 7.797 9.055 12.195 1 98.81 145 ALA B O 1
ATOM 2292 N N . VAL B 1 146 ? 8.75 9.203 10.156 1 98.44 146 VAL B N 1
ATOM 2293 C CA . VAL B 1 146 ? 9.922 9.914 10.648 1 98.44 146 VAL B CA 1
ATOM 2294 C C . VAL B 1 146 ? 10.078 11.234 9.898 1 98.44 146 VAL B C 1
ATOM 2296 O O . VAL B 1 146 ? 9.734 11.328 8.719 1 98.44 146 VAL B O 1
ATOM 2299 N N . LEU B 1 147 ? 10.531 12.188 10.633 1 97.06 147 LEU B N 1
ATOM 2300 C CA . LEU B 1 147 ? 10.734 13.5 10.023 1 97.06 147 LEU B CA 1
ATOM 2301 C C . LEU B 1 147 ? 11.742 13.43 8.883 1 97.06 147 LEU B C 1
ATOM 2303 O O . LEU B 1 147 ? 12.852 12.914 9.062 1 97.06 147 LEU B O 1
ATOM 2307 N N . ALA B 1 148 ? 11.328 13.891 7.711 1 92.12 148 ALA B N 1
ATOM 2308 C CA . ALA B 1 148 ? 12.195 13.844 6.535 1 92.12 148 ALA B CA 1
ATOM 2309 C C . ALA B 1 148 ? 13.375 14.797 6.691 1 92.12 148 ALA B C 1
ATOM 2311 O O . ALA B 1 148 ? 13.219 15.914 7.199 1 92.12 148 ALA B O 1
ATOM 2312 N N . PRO B 1 149 ? 14.516 14.266 6.297 1 84.94 149 PRO B N 1
ATOM 2313 C CA . PRO B 1 149 ? 15.648 15.195 6.332 1 84.94 149 PRO B CA 1
ATOM 2314 C C . PRO B 1 149 ? 15.469 16.375 5.387 1 84.94 149 PRO B C 1
ATOM 2316 O O . PRO B 1 149 ? 14.844 16.25 4.332 1 84.94 149 PRO B O 1
ATOM 2319 N N . ASP B 1 150 ? 16 17.453 5.785 1 75.31 150 ASP B N 1
ATOM 2320 C CA . ASP B 1 150 ? 15.891 18.688 4.996 1 75.31 150 ASP B CA 1
ATOM 2321 C C . ASP B 1 150 ? 16.375 18.453 3.564 1 75.31 150 ASP B C 1
ATOM 2323 O O . ASP B 1 150 ? 15.82 19.031 2.623 1 75.31 150 ASP B O 1
ATOM 2327 N N . ALA B 1 151 ? 17.406 17.672 3.502 1 69.88 151 ALA B N 1
ATOM 2328 C CA . ALA B 1 151 ? 18.047 17.422 2.217 1 69.88 151 ALA B CA 1
ATOM 2329 C C . ALA B 1 151 ? 17.062 16.797 1.227 1 69.88 151 ALA B C 1
ATOM 2331 O O . ALA B 1 151 ? 17.234 16.922 0.012 1 69.88 151 ALA B O 1
ATOM 2332 N N . MET B 1 152 ? 16.094 16.172 1.687 1 68.44 152 MET B N 1
ATOM 2333 C CA . MET B 1 152 ? 15.094 15.516 0.843 1 68.44 152 MET B CA 1
ATOM 2334 C C . MET B 1 152 ? 14.227 16.531 0.12 1 68.44 152 MET B C 1
ATOM 2336 O O . MET B 1 152 ? 13.719 16.266 -0.972 1 68.44 152 MET B O 1
ATOM 2340 N N . PHE B 1 153 ? 14.297 17.672 0.632 1 66.31 153 PHE B N 1
ATOM 2341 C CA . PHE B 1 153 ? 13.359 18.656 0.104 1 66.31 153 PHE B CA 1
ATOM 2342 C C . PHE B 1 153 ? 14.102 19.812 -0.552 1 66.31 153 PHE B C 1
ATOM 2344 O O . PHE B 1 153 ? 13.5 20.641 -1.234 1 66.31 153 PHE B O 1
ATOM 2351 N N . GLU B 1 154 ? 15.383 20.031 -0.221 1 59.88 154 GLU B N 1
ATOM 2352 C CA . GLU B 1 154 ? 16.188 21.141 -0.738 1 59.88 154 GLU B CA 1
ATOM 2353 C C . GLU B 1 154 ? 16.672 20.844 -2.15 1 59.88 154 GLU B C 1
ATOM 2355 O O . GLU B 1 154 ? 17.234 21.734 -2.812 1 59.88 154 GLU B O 1
ATOM 2360 N N . ARG B 1 155 ? 16.078 19.828 -2.844 1 48.72 155 ARG B N 1
ATOM 2361 C CA . ARG B 1 155 ? 16.828 19.703 -4.094 1 48.72 155 ARG B CA 1
ATOM 2362 C C . ARG B 1 155 ? 16.422 20.781 -5.09 1 48.72 155 ARG B C 1
ATOM 2364 O O . ARG B 1 155 ? 15.297 21.281 -5.051 1 48.72 155 ARG B O 1
#